Protein AF-A0A7S4C6R9-F1 (afdb_monomer_lite)

Radius of gyration: 18.91 Å; chains: 1; bounding box: 42×53×48 Å

Secondary structure (DSSP, 8-state):
----PPPPPP--HHHHHHHHHHHHHHHHHHS--TTTS-SSSS-S-TTS--TTTTHHHHHHHHHHHTT-HHHHHHHHHHHHHHHHHHTTSSS---SSSTT--TTHHHHHHHHHHTT-HHHHHHHHHHHHTTS---SSTTTTT----B-HHHHH-SS--SS-BEET-HHHHHTHHHHHHHHHH-TT-HHHHHHHHHHHHHGGGGB-TTS-B-S-EE--TTT-SB-S--TTGGGGG--

pLDDT: mean 89.08, std 11.54, range [44.0, 98.69]

Structure (mmCIF, N/CA/C/O backbone):
data_AF-A0A7S4C6R9-F1
#
_entry.id   AF-A0A7S4C6R9-F1
#
loop_
_atom_site.group_PDB
_atom_site.id
_atom_site.type_symbol
_atom_site.label_atom_id
_atom_site.label_alt_id
_atom_site.label_comp_id
_atom_site.label_asym_id
_atom_site.label_entity_id
_atom_site.label_seq_id
_atom_site.pdbx_PDB_ins_code
_atom_site.Cartn_x
_atom_site.Cartn_y
_atom_site.Cartn_z
_atom_site.occupancy
_atom_site.B_iso_or_equiv
_atom_site.auth_seq_id
_atom_site.auth_comp_id
_atom_site.auth_asym_id
_atom_site.auth_atom_id
_atom_site.pdbx_PDB_model_num
ATOM 1 N N . ARG A 1 1 ? 16.580 -33.094 1.806 1.00 44.00 1 ARG A N 1
ATOM 2 C CA . ARG A 1 1 ? 15.220 -33.090 2.401 1.00 44.00 1 ARG A CA 1
ATOM 3 C C . ARG A 1 1 ? 15.172 -31.936 3.386 1.00 44.00 1 ARG A C 1
ATOM 5 O O . ARG A 1 1 ? 15.802 -32.037 4.428 1.00 44.00 1 ARG A O 1
ATOM 12 N N . TYR A 1 2 ? 14.536 -30.828 3.021 1.00 57.12 2 TYR A N 1
ATOM 13 C CA . TYR A 1 2 ? 14.355 -29.703 3.935 1.00 57.12 2 TYR A CA 1
ATOM 14 C C . TYR A 1 2 ? 13.306 -30.104 4.973 1.00 57.12 2 TYR A C 1
ATOM 16 O O . TYR A 1 2 ? 12.218 -30.548 4.613 1.00 57.12 2 TYR A O 1
ATOM 24 N N . TYR A 1 3 ? 13.672 -30.040 6.250 1.00 55.34 3 TYR A N 1
ATOM 25 C CA . TYR A 1 3 ? 12.740 -30.192 7.357 1.00 55.34 3 TYR A CA 1
ATOM 26 C C . TYR A 1 3 ? 11.818 -28.970 7.342 1.00 55.34 3 TYR A C 1
ATOM 28 O O . TYR A 1 3 ? 12.217 -27.883 7.752 1.00 55.34 3 TYR A O 1
ATOM 36 N N . SER A 1 4 ? 10.607 -29.127 6.815 1.00 62.19 4 SER A N 1
ATOM 37 C CA . SER A 1 4 ? 9.528 -28.193 7.111 1.00 62.19 4 SER A CA 1
ATOM 38 C C . SER A 1 4 ? 9.043 -28.535 8.520 1.00 62.19 4 SER A C 1
ATOM 40 O O . SER A 1 4 ? 8.561 -29.655 8.712 1.00 62.19 4 SER A O 1
ATOM 42 N N . PRO A 1 5 ? 9.190 -27.646 9.522 1.00 64.25 5 PRO A N 1
ATOM 43 C CA . PRO A 1 5 ? 8.547 -27.866 10.809 1.00 64.25 5 PRO A CA 1
ATOM 44 C C . PRO A 1 5 ? 7.049 -28.097 10.583 1.00 64.25 5 PRO A C 1
ATOM 46 O O . PRO A 1 5 ? 6.472 -27.564 9.630 1.00 64.25 5 PRO A O 1
ATOM 49 N N . GLY A 1 6 ? 6.435 -28.927 11.431 1.00 67.69 6 GLY A N 1
ATOM 50 C CA . GLY A 1 6 ? 5.007 -29.222 11.334 1.00 67.69 6 GLY A CA 1
ATOM 51 C C . GLY A 1 6 ? 4.196 -27.932 11.206 1.00 67.69 6 GLY A C 1
ATOM 52 O O . GLY A 1 6 ? 4.455 -26.966 11.926 1.00 67.69 6 GLY A O 1
ATOM 53 N N . LEU A 1 7 ? 3.253 -27.923 10.258 1.00 65.62 7 LEU A N 1
ATOM 54 C CA . LEU A 1 7 ? 2.338 -26.808 10.025 1.00 65.62 7 LEU A CA 1
ATOM 55 C C . LEU A 1 7 ? 1.755 -26.348 11.366 1.00 65.62 7 LEU A C 1
ATOM 57 O O . LEU A 1 7 ? 1.360 -27.166 12.201 1.00 65.62 7 LEU A O 1
ATOM 61 N N . THR A 1 8 ? 1.758 -25.036 11.586 1.00 72.81 8 THR A N 1
ATOM 62 C CA . THR A 1 8 ? 1.238 -24.407 12.800 1.00 72.81 8 THR A CA 1
ATOM 63 C C . THR A 1 8 ? -0.146 -24.965 13.136 1.00 72.81 8 THR A C 1
ATOM 65 O O . THR A 1 8 ? -1.007 -25.113 12.270 1.00 72.81 8 THR A O 1
ATOM 68 N N . GLN A 1 9 ? -0.372 -25.311 14.406 1.00 80.56 9 GLN A N 1
ATOM 69 C CA . GLN A 1 9 ? -1.688 -25.781 14.835 1.00 80.56 9 GLN A CA 1
ATOM 70 C C . GLN A 1 9 ? -2.719 -24.675 14.600 1.00 80.56 9 GLN A C 1
ATOM 72 O O . GLN A 1 9 ? -2.546 -23.558 15.096 1.00 80.56 9 GLN A O 1
ATOM 77 N N . LYS A 1 10 ? -3.789 -24.996 13.862 1.00 87.00 10 LYS A N 1
ATOM 78 C CA . LYS A 1 10 ? -4.919 -24.089 13.641 1.00 87.00 10 LYS A CA 1
ATOM 79 C C . LYS A 1 10 ? -5.468 -23.629 14.992 1.00 87.00 10 LYS A C 1
ATOM 81 O O . LYS A 1 10 ? -5.737 -24.451 15.868 1.00 87.00 10 LYS A O 1
ATOM 86 N N . ARG A 1 11 ? -5.627 -22.318 15.155 1.00 92.88 11 ARG A N 1
ATOM 87 C CA . ARG A 1 11 ? -6.242 -21.708 16.340 1.00 92.88 11 ARG A CA 1
ATOM 88 C C . ARG A 1 11 ? -7.650 -21.220 16.014 1.00 92.88 11 ARG A C 1
ATOM 90 O O . ARG A 1 11 ? -8.050 -21.183 14.850 1.00 92.88 11 ARG A O 1
ATOM 97 N N . ASP A 1 12 ? -8.422 -20.894 17.041 1.00 95.75 12 ASP A N 1
ATOM 98 C CA . ASP A 1 12 ? -9.688 -20.194 16.847 1.00 95.75 12 ASP A CA 1
ATOM 99 C C . ASP A 1 12 ? -9.451 -18.753 16.355 1.00 95.75 12 ASP A C 1
ATOM 101 O O . ASP A 1 12 ? -8.344 -18.214 16.435 1.00 95.75 12 ASP A O 1
ATOM 105 N N . TRP A 1 13 ? -10.500 -18.123 15.827 1.00 96.44 13 TRP A N 1
ATOM 106 C CA . TRP A 1 13 ? -10.412 -16.777 15.262 1.00 96.44 13 TRP A CA 1
ATOM 107 C C . TRP A 1 13 ? -10.024 -15.715 16.302 1.00 96.44 13 TRP A C 1
ATOM 109 O O . TRP A 1 13 ? -9.333 -14.760 15.950 1.00 96.44 13 TRP A O 1
ATOM 119 N N . ARG A 1 14 ? -10.398 -15.891 17.581 1.00 97.88 14 ARG A N 1
ATOM 120 C CA . ARG A 1 14 ? -10.079 -14.931 18.652 1.00 97.88 14 ARG A CA 1
ATOM 121 C C . ARG A 1 14 ? -8.580 -14.871 18.854 1.00 97.88 14 ARG A C 1
ATOM 123 O O . ARG A 1 14 ? -8.020 -13.791 19.006 1.00 97.88 14 ARG A O 1
ATOM 130 N N . TRP A 1 15 ? -7.910 -16.018 18.798 1.00 96.69 15 TRP A N 1
ATOM 131 C CA . TRP A 1 15 ? -6.456 -16.055 18.849 1.00 96.69 15 TRP A CA 1
ATOM 132 C C . TRP A 1 15 ? -5.827 -15.223 17.724 1.00 96.69 15 TRP A C 1
ATOM 134 O O . TRP A 1 15 ? -4.923 -14.434 17.993 1.00 96.69 15 TRP A O 1
ATOM 144 N N . TYR A 1 16 ? -6.314 -15.351 16.485 1.00 96.75 16 TYR A N 1
ATOM 145 C CA . TYR A 1 16 ? -5.783 -14.585 15.353 1.00 96.75 16 TYR A CA 1
ATOM 146 C C . TYR A 1 16 ? -6.069 -13.086 15.479 1.00 96.75 16 TYR A C 1
ATOM 148 O O . TYR A 1 16 ? -5.144 -12.299 15.296 1.00 96.75 16 TYR A O 1
ATOM 156 N N . LEU A 1 17 ? -7.283 -12.687 15.875 1.00 98.12 17 LEU A N 1
ATOM 157 C CA . LEU A 1 17 ? -7.616 -11.276 16.102 1.00 98.12 17 LEU A CA 1
ATOM 158 C C . LEU A 1 17 ? -6.768 -10.675 17.231 1.00 98.12 17 LEU A C 1
ATOM 160 O O . LEU A 1 17 ? -6.210 -9.590 17.083 1.00 98.12 17 LEU A O 1
ATOM 164 N N . ASN A 1 18 ? -6.569 -11.415 18.326 1.00 98.31 18 ASN A N 1
ATOM 165 C CA . ASN A 1 18 ? -5.691 -1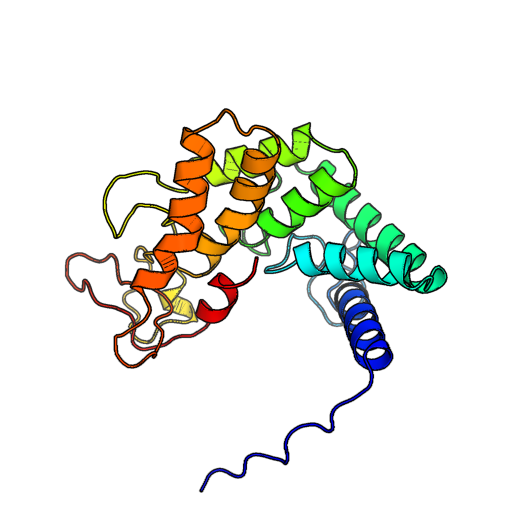0.983 19.411 1.00 98.31 18 ASN A CA 1
ATOM 166 C C . ASN A 1 18 ? -4.237 -10.834 18.956 1.00 98.31 18 ASN A C 1
ATOM 168 O O . ASN A 1 18 ? -3.555 -9.896 19.368 1.00 98.31 18 ASN A O 1
ATOM 172 N N . ARG A 1 19 ? -3.744 -11.738 18.103 1.00 97.50 19 ARG A N 1
ATOM 173 C CA . ARG A 1 19 ? -2.396 -11.635 17.531 1.00 97.50 19 ARG A CA 1
ATOM 174 C C . ARG A 1 19 ? -2.268 -10.476 16.560 1.00 97.50 19 ARG A C 1
ATOM 176 O O . ARG A 1 19 ? -1.233 -9.817 16.603 1.00 97.50 19 ARG A O 1
ATOM 183 N N . ALA A 1 20 ? -3.286 -10.212 15.747 1.00 97.31 20 ALA A N 1
ATOM 184 C CA . ALA A 1 20 ? -3.316 -9.058 14.861 1.00 97.31 20 ALA A CA 1
ATOM 185 C C . ALA A 1 20 ? -3.253 -7.771 15.691 1.00 97.31 20 ALA A C 1
ATOM 187 O O . ALA A 1 20 ? -2.287 -7.029 15.566 1.00 97.31 20 ALA A O 1
ATOM 188 N N . TYR A 1 21 ? -4.167 -7.599 16.652 1.00 97.88 21 TYR A N 1
ATOM 189 C CA . TYR A 1 21 ? -4.168 -6.473 17.589 1.00 97.88 21 TYR A CA 1
ATOM 190 C C . TYR A 1 21 ? -2.816 -6.276 18.291 1.00 97.88 21 TYR A C 1
ATOM 192 O O . TYR A 1 21 ? -2.229 -5.196 18.239 1.00 97.88 21 TYR A O 1
ATOM 200 N N . ARG A 1 22 ? -2.277 -7.327 18.922 1.00 97.31 22 ARG A N 1
ATOM 201 C CA . ARG A 1 22 ? -0.999 -7.237 19.645 1.00 97.31 22 ARG A CA 1
ATOM 202 C C . ARG A 1 22 ? 0.173 -6.921 18.720 1.00 97.31 22 ARG A C 1
ATOM 204 O O . ARG A 1 22 ? 1.075 -6.213 19.151 1.00 97.31 22 ARG A O 1
ATOM 211 N N . THR A 1 23 ? 0.177 -7.439 17.491 1.00 95.12 23 THR A N 1
ATOM 212 C CA . THR A 1 23 ? 1.211 -7.133 16.487 1.00 95.12 23 THR A CA 1
ATOM 213 C C . THR A 1 23 ? 1.131 -5.676 16.058 1.00 95.12 23 THR A C 1
ATOM 215 O O . THR A 1 23 ? 2.158 -5.002 16.040 1.00 95.12 23 THR A O 1
ATOM 218 N N . SER A 1 24 ? -0.079 -5.170 15.811 1.00 93.88 24 SER A N 1
ATOM 219 C CA . SER A 1 24 ? -0.316 -3.752 15.553 1.00 93.88 24 SER A CA 1
ATOM 220 C C . SER A 1 24 ? 0.261 -2.912 16.696 1.00 93.88 24 SER A C 1
ATOM 222 O O . SER A 1 24 ? 1.150 -2.094 16.477 1.00 93.88 24 SER A O 1
ATOM 224 N N . MET A 1 25 ? -0.115 -3.214 17.947 1.00 92.56 25 MET A N 1
ATOM 225 C CA . MET A 1 25 ? 0.398 -2.507 19.128 1.00 92.56 25 MET A CA 1
ATOM 226 C C . MET A 1 25 ? 1.916 -2.625 19.318 1.00 92.56 25 MET A C 1
ATOM 228 O O . MET A 1 25 ? 2.557 -1.688 19.800 1.00 92.56 25 MET A O 1
ATOM 232 N N . ALA A 1 26 ? 2.509 -3.756 18.936 1.00 90.31 26 ALA A N 1
ATOM 233 C CA . ALA A 1 26 ? 3.947 -3.982 19.024 1.00 90.31 26 ALA A CA 1
ATOM 234 C C . ALA A 1 26 ? 4.742 -3.070 18.079 1.00 90.31 26 ALA A C 1
ATOM 236 O O . ALA A 1 26 ? 5.805 -2.596 18.485 1.00 90.31 26 ALA A O 1
ATOM 237 N N . LEU A 1 27 ? 4.222 -2.774 16.878 1.00 86.31 27 LEU A N 1
ATOM 238 C CA . LEU A 1 27 ? 4.837 -1.808 15.960 1.00 86.31 27 LEU A CA 1
ATOM 239 C C . LEU A 1 27 ? 5.073 -0.471 16.669 1.00 86.31 27 LEU A C 1
ATOM 241 O O . LEU A 1 27 ? 6.165 0.077 16.602 1.00 86.31 27 LEU A O 1
ATOM 245 N N . TRP A 1 28 ? 4.080 0.026 17.404 1.00 79.44 28 TRP A N 1
ATOM 246 C CA . TRP A 1 28 ? 4.174 1.325 18.076 1.00 79.44 28 TRP A CA 1
ATOM 247 C C . TRP A 1 28 ? 5.018 1.279 19.348 1.00 79.44 28 TRP A C 1
ATOM 249 O O . TRP A 1 28 ? 5.757 2.216 19.634 1.00 79.44 28 TRP A O 1
ATOM 259 N N . ARG A 1 29 ? 4.958 0.174 20.100 1.00 82.75 29 ARG A N 1
ATOM 260 C CA . ARG A 1 29 ? 5.746 0.002 21.333 1.00 82.75 29 ARG A CA 1
ATOM 261 C C . ARG A 1 29 ? 7.241 -0.189 21.067 1.00 82.75 29 ARG A C 1
ATOM 263 O O . ARG A 1 29 ? 8.053 0.164 21.919 1.00 82.75 29 ARG A O 1
ATOM 270 N N . HIS A 1 30 ? 7.608 -0.769 19.924 1.00 81.56 30 HIS A N 1
ATOM 271 C CA . HIS A 1 30 ? 8.995 -1.141 19.624 1.00 81.56 30 HIS A CA 1
ATOM 272 C C . HIS A 1 30 ? 9.601 -0.405 18.421 1.00 81.56 30 HIS A C 1
ATOM 274 O O . HIS A 1 30 ? 10.823 -0.297 18.348 1.00 81.56 30 HIS A O 1
ATOM 280 N N . GLY A 1 31 ? 8.782 0.131 17.513 1.00 75.88 31 GLY A N 1
ATOM 281 C CA . GLY A 1 31 ? 9.201 0.865 16.309 1.00 75.88 31 GLY A CA 1
ATOM 282 C C . GLY A 1 31 ? 9.491 2.356 16.523 1.00 75.88 31 GLY A C 1
ATOM 283 O O . GLY A 1 31 ? 9.655 3.094 15.551 1.00 75.88 31 GLY A O 1
ATOM 284 N N . GLY A 1 32 ? 9.562 2.803 17.779 1.00 70.62 32 GLY A N 1
ATOM 285 C CA . GLY A 1 32 ? 9.849 4.189 18.141 1.00 70.62 32 GLY A CA 1
ATOM 286 C C . GLY A 1 32 ? 8.599 5.050 18.328 1.00 70.62 32 GLY A C 1
ATOM 287 O O . GLY A 1 32 ? 7.649 4.965 17.556 1.00 70.62 32 GLY A O 1
ATOM 288 N N . ASP A 1 33 ? 8.620 5.921 19.338 1.00 63.47 33 ASP A N 1
ATOM 289 C CA . ASP A 1 33 ? 7.572 6.926 19.558 1.00 63.47 33 ASP A CA 1
ATOM 290 C C . ASP A 1 33 ? 7.513 7.920 18.375 1.00 63.47 33 ASP A C 1
ATOM 292 O O . ASP A 1 33 ? 8.536 8.556 18.074 1.00 63.47 33 ASP A O 1
ATOM 296 N N . PRO A 1 34 ? 6.332 8.104 17.742 1.00 60.19 34 PRO A N 1
ATOM 297 C CA . PRO A 1 34 ? 6.163 8.994 16.602 1.00 60.19 34 PRO A CA 1
ATOM 298 C C . PRO A 1 34 ? 6.512 10.468 16.815 1.00 60.19 34 PRO A C 1
ATOM 300 O O . PRO A 1 34 ? 6.684 11.210 15.853 1.00 60.19 34 PRO A O 1
ATOM 303 N N . TRP A 1 35 ? 6.546 10.921 18.064 1.00 58.81 35 TRP A N 1
ATOM 304 C CA . TRP A 1 35 ? 6.697 12.328 18.409 1.00 58.81 35 TRP A CA 1
ATOM 305 C C . TRP A 1 35 ? 8.065 12.634 19.002 1.00 58.81 35 TRP A C 1
ATOM 307 O O . TRP A 1 35 ? 8.713 13.617 18.644 1.00 58.81 35 TRP A O 1
ATOM 317 N N . THR A 1 36 ? 8.526 11.786 19.917 1.00 58.03 36 THR A N 1
ATOM 318 C CA . THR A 1 36 ? 9.780 12.031 20.639 1.00 58.03 36 THR A CA 1
ATOM 319 C C . THR A 1 36 ? 10.991 11.425 19.938 1.00 58.03 36 THR A C 1
ATOM 321 O O . THR A 1 36 ? 12.125 11.745 20.305 1.00 58.03 36 THR A O 1
ATOM 324 N N . LYS A 1 37 ? 10.776 10.527 18.959 1.00 57.78 37 LYS A N 1
ATOM 325 C CA . LYS A 1 37 ? 11.806 9.647 18.375 1.00 57.78 37 LYS A CA 1
ATOM 326 C C . LYS A 1 37 ? 12.602 8.876 19.442 1.00 57.78 37 LYS A C 1
ATOM 328 O O . LYS A 1 37 ? 13.701 8.396 19.174 1.00 57.78 37 LYS A O 1
ATOM 333 N N . ARG A 1 38 ? 12.076 8.793 20.670 1.00 54.66 38 ARG A N 1
ATOM 334 C CA . ARG A 1 38 ? 12.731 8.241 21.855 1.00 54.66 38 ARG A CA 1
ATOM 335 C C . ARG A 1 38 ? 11.741 7.357 22.601 1.00 54.66 38 ARG A C 1
ATOM 337 O O . ARG A 1 38 ? 11.068 7.832 23.503 1.00 54.66 38 ARG A O 1
ATOM 344 N N . GLN A 1 39 ? 11.697 6.077 22.236 1.00 48.62 39 GLN A N 1
ATOM 345 C CA . GLN A 1 39 ? 11.403 4.936 23.119 1.00 48.62 39 GLN A CA 1
ATOM 346 C C . GLN A 1 39 ? 11.382 3.637 22.299 1.00 48.62 39 GLN A C 1
ATOM 348 O O . GLN A 1 39 ? 10.764 3.586 21.242 1.00 48.62 39 GLN A O 1
ATOM 353 N N . GLY A 1 40 ? 12.058 2.600 22.803 1.00 51.53 40 GLY A N 1
ATOM 354 C CA . GLY A 1 40 ? 12.315 1.329 22.114 1.00 51.53 40 GLY A CA 1
ATOM 355 C C . GLY A 1 40 ? 13.735 1.246 21.536 1.00 51.53 40 GLY A C 1
ATOM 356 O O . GLY A 1 40 ? 14.369 2.266 21.284 1.00 51.53 40 GLY A O 1
ATOM 357 N N . ASN A 1 41 ? 14.240 0.032 21.303 1.00 51.66 41 ASN A N 1
ATOM 358 C CA . ASN A 1 41 ? 15.522 -0.213 20.617 1.00 51.66 41 ASN A CA 1
ATOM 359 C C . ASN A 1 41 ? 15.439 0.057 19.090 1.00 51.66 41 ASN A C 1
ATOM 361 O O . ASN A 1 41 ? 16.186 -0.546 18.323 1.00 51.66 41 ASN A O 1
ATOM 365 N N . GLY A 1 42 ? 14.497 0.893 18.634 1.00 53.16 42 GLY A N 1
ATOM 366 C CA . GLY A 1 42 ? 14.167 1.120 17.225 1.00 53.16 42 GLY A CA 1
ATOM 367 C C . GLY A 1 42 ? 14.365 2.574 16.782 1.00 53.16 42 GLY A C 1
ATOM 368 O O . GLY A 1 42 ? 14.359 3.499 17.593 1.00 53.16 42 GLY A O 1
ATOM 369 N N . VAL A 1 43 ? 14.533 2.773 15.473 1.00 55.66 43 VAL A N 1
ATOM 370 C CA . VAL A 1 43 ? 14.565 4.088 14.810 1.00 55.66 43 VAL A CA 1
ATOM 371 C C . VAL A 1 43 ? 13.116 4.527 14.586 1.00 55.66 43 VAL A C 1
ATOM 373 O O . VAL A 1 43 ? 12.334 3.702 14.126 1.00 55.66 43 VAL A O 1
ATOM 376 N N . GLY A 1 44 ? 12.754 5.774 14.926 1.00 65.88 44 GLY A N 1
ATOM 377 C CA . GLY A 1 44 ? 11.385 6.333 14.923 1.00 65.88 44 GLY A CA 1
ATOM 378 C C . GLY A 1 44 ? 10.642 6.279 13.584 1.00 65.88 44 GLY A C 1
ATOM 379 O O . GLY A 1 44 ? 10.382 7.305 12.968 1.00 65.88 44 GLY A O 1
ATOM 380 N N . THR A 1 45 ? 10.305 5.078 13.136 1.00 72.62 45 THR A N 1
ATOM 381 C CA . THR A 1 45 ? 9.703 4.758 11.838 1.00 72.62 45 THR A CA 1
ATOM 382 C C . THR A 1 45 ? 8.195 4.589 11.954 1.00 72.62 45 THR A C 1
ATOM 384 O O . THR A 1 45 ? 7.481 4.825 10.986 1.00 72.62 45 THR A O 1
ATOM 387 N N . ALA A 1 46 ? 7.684 4.315 13.160 1.00 79.12 46 ALA A N 1
ATOM 388 C CA . ALA A 1 46 ? 6.250 4.203 13.420 1.00 79.12 46 ALA A CA 1
ATOM 389 C C . ALA A 1 46 ? 5.465 5.516 13.198 1.00 79.12 46 ALA A C 1
ATOM 391 O O . ALA A 1 46 ? 4.234 5.503 13.178 1.00 79.12 46 ALA A O 1
ATOM 392 N N . GLN A 1 47 ? 6.153 6.651 13.026 1.00 79.00 47 GLN A N 1
ATOM 393 C CA . GLN A 1 47 ? 5.543 7.937 12.664 1.00 79.00 47 GLN A CA 1
ATOM 394 C C . GLN A 1 47 ? 5.139 8.030 11.194 1.00 79.00 47 GLN A C 1
ATOM 396 O O . GLN A 1 47 ? 4.308 8.864 10.851 1.00 79.00 47 GLN A O 1
ATOM 401 N N . TRP A 1 48 ? 5.725 7.203 10.331 1.00 83.88 48 TRP A N 1
ATOM 402 C CA . TRP A 1 48 ? 5.479 7.219 8.893 1.00 83.88 48 TRP A CA 1
ATOM 403 C C . TRP A 1 48 ? 4.343 6.270 8.520 1.00 83.88 48 TRP A C 1
ATOM 405 O O . TRP A 1 48 ? 3.916 5.444 9.336 1.00 83.88 48 TRP A O 1
ATOM 415 N N . GLY A 1 49 ? 3.852 6.400 7.287 1.00 87.88 49 GLY A N 1
ATOM 416 C CA . GLY A 1 49 ? 2.997 5.374 6.705 1.00 87.88 49 GLY A CA 1
ATOM 417 C C . GLY A 1 49 ? 3.805 4.094 6.468 1.00 87.88 49 GLY A C 1
ATOM 418 O O . GLY A 1 49 ? 4.966 4.148 6.049 1.00 87.88 49 GLY A O 1
ATOM 419 N N . VAL A 1 50 ? 3.210 2.939 6.740 1.00 88.69 50 VAL A N 1
ATOM 420 C CA . VAL A 1 50 ? 3.822 1.629 6.502 1.00 88.69 50 VAL A CA 1
ATOM 421 C C . VAL A 1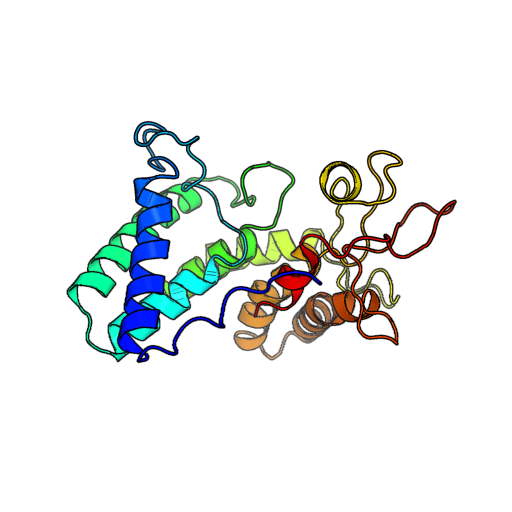 50 ? 3.144 0.920 5.338 1.00 88.69 50 VAL A C 1
ATOM 423 O O . VAL A 1 50 ? 1.970 1.142 5.049 1.00 88.69 50 VAL A O 1
ATOM 426 N N . MET A 1 51 ? 3.896 0.039 4.680 1.00 90.31 51 MET A N 1
ATOM 427 C CA . MET A 1 51 ? 3.343 -0.902 3.707 1.00 90.31 51 MET A CA 1
ATOM 428 C C . MET A 1 51 ? 2.225 -1.724 4.350 1.00 90.31 51 MET A C 1
ATOM 430 O O . MET A 1 51 ? 2.420 -2.249 5.449 1.00 90.31 51 MET A O 1
ATOM 434 N N . VAL A 1 52 ? 1.110 -1.908 3.636 1.00 92.62 52 VAL A N 1
ATOM 435 C CA . VAL A 1 52 ? -0.012 -2.753 4.092 1.00 92.62 52 VAL A CA 1
ATOM 436 C C . VAL A 1 52 ? -0.655 -2.197 5.373 1.00 92.62 52 VAL A C 1
ATOM 438 O O . VAL A 1 52 ? -1.277 -2.916 6.152 1.00 92.62 52 VAL A O 1
ATOM 441 N N . GLY A 1 53 ? -0.499 -0.899 5.638 1.00 91.75 53 GLY A N 1
ATOM 442 C CA . GLY A 1 53 ? -0.947 -0.303 6.892 1.00 91.75 53 GLY A CA 1
ATOM 443 C C . GLY A 1 53 ? -2.463 -0.113 6.972 1.00 91.75 53 GLY A C 1
ATOM 444 O O . GLY A 1 53 ? -2.984 0.020 8.081 1.00 91.75 53 GLY A O 1
ATOM 445 N N . SER A 1 54 ? -3.211 -0.188 5.859 1.00 93.62 54 SER A N 1
ATOM 446 C CA . SER A 1 54 ? -4.685 -0.233 5.937 1.00 93.62 54 SER A CA 1
ATOM 447 C C . SER A 1 54 ? -5.195 -1.453 6.705 1.00 93.62 54 SER A C 1
ATOM 449 O O . SER A 1 54 ? -6.312 -1.422 7.216 1.00 93.62 54 SER A O 1
ATOM 451 N N . VAL A 1 55 ? -4.377 -2.499 6.890 1.00 94.75 55 VAL A N 1
ATOM 452 C CA . VAL A 1 55 ? -4.766 -3.678 7.678 1.00 94.75 55 VAL A CA 1
ATOM 453 C C . VAL A 1 55 ? -5.123 -3.299 9.113 1.00 94.75 55 VAL A C 1
ATOM 455 O O . VAL A 1 55 ? -5.950 -3.951 9.746 1.00 94.75 55 VAL A O 1
ATOM 458 N N . PHE A 1 56 ? -4.534 -2.224 9.642 1.00 94.56 56 PHE A N 1
ATOM 459 C CA . PHE A 1 56 ? -4.855 -1.736 10.975 1.00 94.56 56 PHE A CA 1
ATOM 460 C C . PHE A 1 56 ? -6.295 -1.219 11.070 1.00 94.56 56 PHE A C 1
ATOM 462 O O . PHE A 1 56 ? -6.906 -1.347 12.130 1.00 94.56 56 PHE A O 1
ATOM 469 N N . GLU A 1 57 ? -6.851 -0.687 9.978 1.00 95.50 57 GLU A N 1
ATOM 470 C CA . GLU A 1 57 ? -8.264 -0.313 9.901 1.00 95.50 57 GLU A CA 1
ATOM 471 C C . GLU A 1 57 ? -9.152 -1.559 9.946 1.00 95.50 57 GLU A C 1
ATOM 473 O O . GLU A 1 57 ? -10.093 -1.590 10.740 1.00 95.50 57 GLU A O 1
ATOM 478 N N . LEU A 1 58 ? -8.804 -2.612 9.194 1.00 96.00 58 LEU A N 1
ATOM 479 C CA . LEU A 1 58 ? -9.535 -3.885 9.211 1.00 96.00 58 LEU A CA 1
ATOM 480 C C . LEU A 1 58 ? -9.538 -4.501 10.617 1.00 96.00 58 LEU A C 1
ATOM 482 O O . LEU A 1 58 ? -10.590 -4.877 11.134 1.00 96.00 58 LEU A O 1
ATOM 486 N N . VAL A 1 59 ? -8.373 -4.527 11.275 1.00 97.75 59 VAL A N 1
ATOM 487 C CA . VAL A 1 59 ? -8.236 -5.006 12.658 1.00 97.75 59 VAL A CA 1
ATOM 488 C C . VAL A 1 59 ? -9.083 -4.168 13.615 1.00 97.75 59 VAL A C 1
ATOM 490 O O . VAL A 1 59 ? -9.792 -4.733 14.443 1.00 97.75 59 VAL A O 1
ATOM 493 N N . LEU A 1 60 ? -9.049 -2.836 13.509 1.00 98.06 60 LEU A N 1
ATOM 494 C CA . LEU A 1 60 ? -9.866 -1.959 14.350 1.00 98.06 60 LEU A CA 1
ATOM 495 C C . LEU A 1 60 ? -11.364 -2.217 14.151 1.00 98.06 60 LEU A C 1
ATOM 497 O O . LEU A 1 60 ? -12.114 -2.311 15.124 1.00 98.06 60 LEU A O 1
ATOM 501 N N . SER A 1 61 ? -11.796 -2.347 12.898 1.00 97.75 61 SER A N 1
ATOM 502 C CA . SER A 1 61 ? -13.183 -2.634 12.544 1.00 97.75 61 SER A CA 1
ATOM 503 C C . SER A 1 61 ? -13.652 -3.977 13.110 1.00 97.75 61 SER A C 1
ATOM 505 O O . SER A 1 61 ? -14.759 -4.052 13.646 1.00 97.75 61 SER A O 1
ATOM 507 N N . ASP A 1 62 ? -12.812 -5.012 13.075 1.00 98.38 62 ASP A N 1
ATOM 508 C CA . ASP A 1 62 ? -13.144 -6.315 13.654 1.00 98.38 62 ASP A CA 1
ATOM 509 C C . ASP A 1 62 ? -13.154 -6.302 15.188 1.00 98.38 62 ASP A C 1
ATOM 511 O O . ASP A 1 62 ? -14.046 -6.896 15.789 1.00 98.38 62 ASP A O 1
ATOM 515 N N . LEU A 1 63 ? -12.253 -5.565 15.849 1.00 98.69 63 LEU A N 1
ATOM 516 C CA . LEU A 1 63 ? -12.303 -5.399 17.309 1.00 98.69 63 LEU A CA 1
ATOM 517 C C . LEU A 1 63 ? -13.615 -4.741 17.761 1.00 98.69 63 LEU A C 1
ATOM 519 O O . LEU A 1 63 ? -14.237 -5.197 18.724 1.00 98.69 63 LEU A O 1
ATOM 523 N N . TRP A 1 64 ? -14.075 -3.709 17.046 1.00 98.44 64 TRP A N 1
ATOM 524 C CA . TRP A 1 64 ? -15.378 -3.095 17.311 1.00 98.44 64 TRP A CA 1
ATOM 525 C C . TRP A 1 64 ? -16.535 -4.064 17.060 1.00 98.44 64 TRP A C 1
ATOM 527 O O . TRP A 1 64 ? -17.433 -4.167 17.900 1.00 98.44 64 TRP A O 1
ATOM 537 N N . ARG A 1 65 ? -16.505 -4.790 15.935 1.00 98.44 65 ARG A N 1
ATOM 538 C CA . ARG A 1 65 ? -17.531 -5.772 15.545 1.00 98.44 65 ARG A CA 1
ATOM 539 C C . ARG A 1 65 ? -17.683 -6.886 16.581 1.00 98.44 65 ARG A C 1
ATOM 541 O O . ARG A 1 65 ? -18.802 -7.251 16.925 1.00 98.44 65 ARG A O 1
ATOM 548 N N . GLU A 1 66 ? -16.566 -7.375 17.107 1.00 98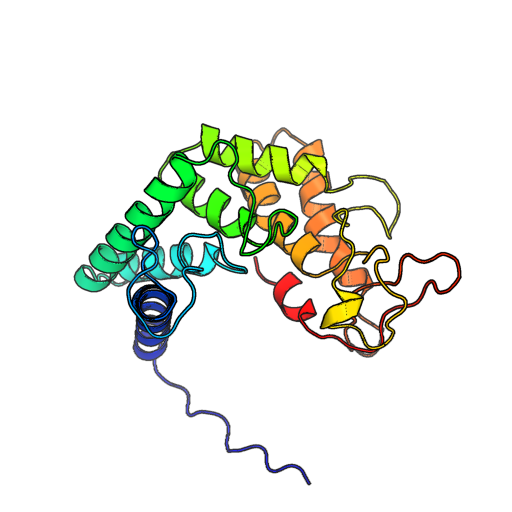.44 66 GLU A N 1
ATOM 549 C CA . GLU A 1 66 ? -16.506 -8.470 18.081 1.00 98.44 66 GLU A CA 1
ATOM 550 C C . GLU A 1 66 ? -16.617 -7.994 19.540 1.00 98.44 66 GLU A C 1
ATOM 552 O O . GLU A 1 66 ? -16.499 -8.791 20.474 1.00 98.44 66 GLU A O 1
ATOM 557 N N . ASN A 1 67 ? -16.886 -6.699 19.754 1.00 98.44 67 ASN A N 1
ATOM 558 C CA . ASN A 1 67 ? -17.085 -6.072 21.063 1.00 98.44 67 ASN A CA 1
ATOM 559 C C . ASN A 1 67 ? -15.845 -6.121 21.988 1.00 98.44 67 ASN A C 1
ATOM 561 O O . ASN A 1 67 ? -15.977 -6.100 23.213 1.00 98.44 67 ASN A O 1
ATOM 565 N N . TRP A 1 68 ? -14.636 -6.132 21.420 1.00 98.69 68 TRP A N 1
ATOM 566 C CA . TRP A 1 68 ? -13.355 -6.012 22.138 1.00 98.69 68 TRP A CA 1
ATOM 567 C C . TRP A 1 68 ? -13.027 -4.531 22.359 1.00 98.69 68 TRP A C 1
ATOM 569 O O . TRP A 1 68 ? -12.134 -3.954 21.738 1.00 98.69 68 TRP A O 1
ATOM 579 N N . ARG A 1 69 ? -13.858 -3.870 23.177 1.00 98.56 69 ARG A N 1
ATOM 580 C CA . ARG A 1 69 ? -13.909 -2.400 23.282 1.00 98.56 69 ARG A CA 1
ATOM 581 C C . ARG A 1 69 ? -12.630 -1.777 23.827 1.00 98.56 69 ARG A C 1
ATOM 583 O O . ARG A 1 69 ? -12.277 -0.679 23.403 1.00 98.56 69 ARG A O 1
ATOM 590 N N . GLU A 1 70 ? -11.969 -2.444 24.768 1.00 98.56 70 GLU A N 1
ATOM 591 C CA . GLU A 1 70 ? -10.725 -1.951 25.363 1.00 98.56 70 GLU A CA 1
ATOM 592 C C . GLU A 1 70 ? -9.614 -1.920 24.309 1.00 98.56 70 GLU A C 1
ATOM 594 O O . GLU A 1 70 ? -9.028 -0.865 24.060 1.00 98.56 70 GLU A O 1
ATOM 599 N N . GLU A 1 71 ? -9.407 -3.033 23.603 1.00 98.62 71 GLU A N 1
ATOM 600 C CA . GLU A 1 71 ? -8.437 -3.145 22.515 1.00 98.62 71 GLU A CA 1
ATOM 601 C C . GLU A 1 71 ? -8.755 -2.200 21.351 1.00 98.62 71 GLU A C 1
ATOM 603 O O . GLU A 1 71 ? -7.854 -1.556 20.811 1.00 98.62 71 GLU A O 1
ATOM 608 N N . ALA A 1 72 ? -10.033 -2.076 20.979 1.00 98.56 72 ALA A N 1
ATOM 609 C CA . ALA A 1 72 ? -10.458 -1.165 19.921 1.00 98.56 72 ALA A CA 1
ATOM 610 C C . ALA A 1 72 ? -10.151 0.298 20.281 1.00 98.56 72 ALA A C 1
ATOM 612 O O . ALA A 1 72 ? -9.623 1.045 19.459 1.00 98.56 72 ALA A O 1
ATOM 613 N N . THR A 1 73 ? -10.418 0.694 21.529 1.00 98.44 73 THR A N 1
ATOM 614 C CA . THR A 1 73 ? -10.153 2.054 22.020 1.00 98.44 73 THR A CA 1
ATOM 615 C C . THR A 1 73 ? -8.652 2.346 22.086 1.00 98.44 73 THR A C 1
ATOM 617 O O . THR A 1 73 ? -8.222 3.427 21.674 1.00 98.44 73 THR A O 1
ATOM 620 N N . GLU A 1 74 ? -7.834 1.397 22.561 1.00 97.12 74 GLU A N 1
ATOM 621 C CA . GLU A 1 74 ? -6.370 1.546 22.609 1.00 97.12 74 GLU A CA 1
ATOM 622 C C . GLU A 1 74 ? -5.782 1.683 21.191 1.00 97.12 74 GLU A C 1
ATOM 62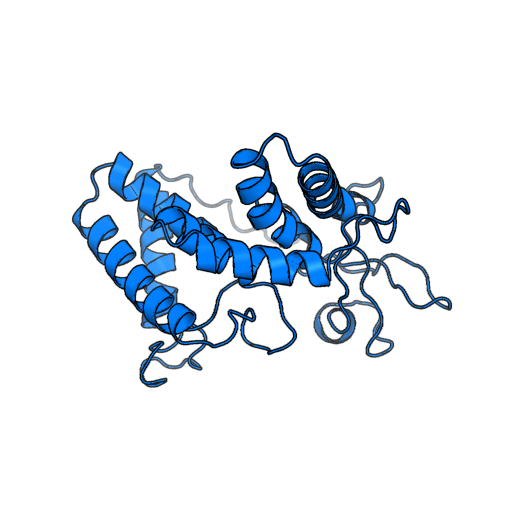4 O O . GLU A 1 74 ? -4.994 2.602 20.929 1.00 97.12 74 GLU A O 1
ATOM 629 N N . LEU A 1 75 ? -6.209 0.826 20.253 1.00 96.06 75 LEU A N 1
ATOM 630 C CA . LEU A 1 75 ? -5.773 0.876 18.856 1.00 96.06 75 LEU A CA 1
ATOM 631 C C . LEU A 1 75 ? -6.189 2.188 18.179 1.00 96.06 75 LEU A C 1
ATOM 633 O O . LEU A 1 75 ? -5.348 2.860 17.582 1.00 96.06 75 LEU A O 1
ATOM 637 N N . GLN A 1 76 ? -7.457 2.586 18.311 1.00 96.38 76 GLN A N 1
ATOM 638 C CA . GLN A 1 76 ? -7.965 3.835 17.744 1.00 96.38 76 GLN A CA 1
ATOM 639 C C . GLN A 1 76 ? -7.187 5.047 18.263 1.00 96.38 76 GLN A C 1
ATOM 641 O O . GLN A 1 76 ? -6.688 5.842 17.469 1.00 96.38 76 GLN A O 1
ATOM 646 N N . THR A 1 77 ? -7.002 5.146 19.583 1.00 94.06 77 THR A N 1
ATOM 647 C CA . THR A 1 77 ? -6.233 6.238 20.202 1.00 94.06 77 THR A CA 1
ATOM 648 C C . THR A 1 77 ? -4.808 6.298 19.647 1.00 94.06 77 THR A C 1
ATOM 650 O O . THR A 1 77 ? -4.243 7.375 19.451 1.00 94.06 77 THR A O 1
ATOM 653 N N . THR A 1 78 ? -4.202 5.139 19.386 1.00 90.69 78 THR A N 1
ATOM 654 C CA . THR A 1 78 ? -2.838 5.055 18.855 1.00 90.69 78 THR A CA 1
ATOM 655 C C . THR A 1 78 ? -2.763 5.522 17.403 1.00 90.69 78 THR A C 1
ATOM 657 O O . THR A 1 78 ? -1.852 6.266 17.036 1.00 90.69 78 THR A O 1
ATOM 660 N N . VAL A 1 79 ? -3.739 5.141 16.584 1.00 90.31 79 VAL A N 1
ATOM 661 C CA . VAL A 1 79 ? -3.834 5.562 15.184 1.00 90.31 79 VAL A CA 1
ATOM 662 C C . VAL A 1 79 ? -4.100 7.060 15.072 1.00 90.31 79 VAL A C 1
ATOM 664 O O . VAL A 1 79 ? -3.400 7.742 14.326 1.00 90.31 79 VAL A O 1
ATOM 667 N N . GLU A 1 80 ? -5.036 7.605 15.850 1.00 91.81 80 GLU A N 1
ATOM 668 C CA . GLU A 1 80 ? -5.344 9.042 15.849 1.00 91.81 80 GLU A CA 1
ATOM 669 C C . GLU A 1 80 ? -4.104 9.887 16.187 1.00 91.81 80 GLU A C 1
ATOM 671 O O . GLU A 1 80 ? -3.870 10.940 15.587 1.00 91.81 80 GLU A O 1
ATOM 676 N N . ARG A 1 81 ? -3.239 9.395 17.085 1.00 87.69 81 ARG A N 1
ATOM 677 C CA . ARG A 1 81 ? -1.947 10.036 17.380 1.00 87.69 81 ARG A CA 1
ATOM 678 C C . ARG A 1 81 ? -0.998 10.042 16.180 1.00 87.69 81 ARG A C 1
ATOM 680 O O . ARG A 1 81 ? -0.324 11.047 15.968 1.00 87.69 81 ARG A O 1
ATOM 687 N N . ARG A 1 82 ? -0.941 8.966 15.386 1.00 87.50 82 ARG A N 1
ATOM 688 C CA . ARG A 1 82 ? -0.137 8.919 14.146 1.00 87.50 82 ARG A CA 1
ATOM 689 C C . ARG A 1 82 ? -0.701 9.843 13.083 1.00 87.50 82 ARG A C 1
ATOM 691 O O . ARG A 1 82 ? 0.040 10.616 12.485 1.00 87.50 82 ARG A O 1
ATOM 698 N N . MET A 1 83 ? -2.018 9.847 12.921 1.00 89.50 83 MET A N 1
ATOM 699 C CA . MET A 1 83 ? -2.678 10.775 12.012 1.00 89.50 83 MET A CA 1
ATOM 700 C C . MET A 1 83 ? -2.369 12.227 12.368 1.00 89.50 83 MET A C 1
ATOM 702 O O . MET A 1 83 ? -2.059 13.014 11.481 1.00 89.50 83 MET A O 1
ATOM 706 N N . ALA A 1 84 ? -2.361 12.587 13.654 1.00 89.44 84 ALA A N 1
ATOM 707 C CA . ALA A 1 84 ? -1.991 13.933 14.091 1.00 89.44 84 ALA A CA 1
ATOM 708 C C . ALA A 1 84 ? -0.558 14.344 13.693 1.00 89.44 84 ALA A C 1
ATOM 710 O O . ALA A 1 84 ? -0.271 15.540 13.620 1.00 89.44 84 ALA A O 1
ATOM 711 N N . VAL A 1 85 ? 0.338 13.384 13.439 1.00 86.12 85 VAL A N 1
ATOM 712 C CA . VAL A 1 85 ? 1.673 13.631 12.878 1.00 86.12 85 VAL A CA 1
ATOM 713 C C . VAL A 1 85 ? 1.579 13.888 11.372 1.00 86.12 85 VAL A C 1
ATOM 715 O O . VAL A 1 85 ? 2.073 14.917 10.915 1.00 86.12 85 VAL A O 1
ATOM 718 N N . TRP A 1 86 ? 0.887 13.029 10.617 1.00 88.12 86 TRP A N 1
ATOM 719 C CA . TRP A 1 86 ? 0.705 13.184 9.164 1.00 88.12 86 TRP A CA 1
ATOM 720 C C . TRP A 1 86 ? 0.008 14.491 8.789 1.00 88.12 86 TRP A C 1
ATOM 722 O O . TRP A 1 86 ? 0.423 15.173 7.862 1.00 88.12 86 TRP A O 1
ATOM 732 N N . LEU A 1 87 ? -0.995 14.894 9.568 1.00 89.00 87 LEU A N 1
ATOM 733 C CA . LEU A 1 87 ? -1.775 16.115 9.347 1.00 89.00 87 LEU A CA 1
ATOM 734 C C . LEU A 1 87 ? -0.981 17.413 9.547 1.00 89.00 87 LEU A C 1
ATOM 736 O O . LEU A 1 87 ? -1.443 18.482 9.162 1.00 89.00 87 LEU A O 1
ATOM 740 N N . LYS A 1 88 ? 0.195 17.343 10.179 1.00 87.88 88 LYS A N 1
ATOM 741 C CA . LYS A 1 88 ? 1.111 18.486 10.314 1.00 87.88 88 LYS A CA 1
ATOM 742 C C . LYS A 1 88 ? 2.141 18.539 9.189 1.00 87.88 88 LYS A C 1
ATOM 744 O O . LYS A 1 88 ? 2.894 19.509 9.110 1.00 87.88 88 LYS A O 1
ATOM 749 N N . MET A 1 89 ? 2.232 17.495 8.369 1.00 82.19 89 MET A N 1
ATOM 750 C CA . MET A 1 89 ? 3.179 17.451 7.266 1.00 82.19 89 MET A CA 1
ATOM 751 C C . MET A 1 89 ? 2.615 18.260 6.097 1.00 82.19 89 MET A C 1
ATOM 753 O O . MET A 1 89 ? 1.441 18.105 5.770 1.00 82.19 89 MET A O 1
ATOM 757 N N . PRO A 1 90 ? 3.434 19.097 5.434 1.00 77.56 90 PRO A N 1
ATOM 758 C CA . PRO A 1 90 ? 2.983 19.850 4.262 1.00 77.56 90 PRO A CA 1
ATOM 759 C C . PRO A 1 90 ? 2.583 18.919 3.116 1.00 77.56 90 PRO A C 1
ATOM 761 O O . PRO A 1 90 ? 1.812 19.301 2.243 1.00 77.56 90 PRO A O 1
ATOM 764 N N . PHE A 1 91 ? 3.119 17.700 3.134 1.00 72.00 91 PHE A N 1
ATOM 765 C CA . PHE A 1 91 ? 2.791 16.658 2.198 1.00 72.00 91 PHE A CA 1
ATOM 766 C C . PHE A 1 91 ? 2.867 15.295 2.890 1.00 72.00 91 PHE A C 1
ATOM 768 O O . PHE A 1 91 ? 3.868 15.020 3.563 1.00 72.00 91 PHE A O 1
ATOM 775 N N . PRO A 1 92 ? 1.871 14.420 2.715 1.00 65.31 92 PRO A N 1
ATOM 776 C CA . PRO A 1 92 ? 1.891 13.081 3.286 1.00 65.31 92 PRO A CA 1
ATOM 777 C C . PRO A 1 92 ? 2.791 12.155 2.447 1.00 65.31 92 PRO A C 1
ATOM 779 O O . PRO A 1 92 ? 2.309 11.194 1.861 1.00 65.31 92 PRO A O 1
ATOM 782 N N . TYR A 1 93 ? 4.090 12.445 2.309 1.00 63.91 93 TYR A N 1
ATOM 783 C CA . TYR A 1 93 ? 4.972 11.647 1.447 1.00 63.91 93 TYR A CA 1
ATOM 784 C C . TYR A 1 93 ? 5.540 10.434 2.180 1.00 63.91 93 TYR A C 1
ATOM 786 O O . TYR A 1 93 ? 6.695 10.411 2.597 1.00 63.91 93 TYR A O 1
ATOM 794 N N . GLY A 1 94 ? 4.695 9.411 2.271 1.00 68.12 94 GLY A N 1
ATOM 795 C CA . GLY A 1 94 ? 5.141 8.028 2.247 1.00 68.12 94 GLY A CA 1
ATOM 796 C C . GLY A 1 94 ? 5.817 7.479 3.504 1.00 68.12 94 GLY A C 1
ATOM 797 O O . GLY A 1 94 ? 5.431 7.789 4.634 1.00 68.12 94 GLY A O 1
ATOM 798 N N . SER A 1 95 ? 6.729 6.534 3.272 1.00 69.75 95 SER A N 1
ATOM 799 C CA . SER A 1 95 ? 7.328 5.685 4.308 1.00 69.75 95 SER A CA 1
ATOM 800 C C . SER A 1 95 ? 8.661 6.250 4.820 1.00 69.75 95 SER A C 1
ATOM 802 O O . SER A 1 95 ? 8.805 7.457 4.974 1.00 69.75 95 SER A O 1
ATOM 804 N N . GLU A 1 96 ? 9.638 5.400 5.133 1.00 70.25 96 GLU A N 1
ATOM 805 C CA . GLU A 1 96 ? 10.932 5.791 5.714 1.00 70.25 96 GLU A CA 1
ATOM 806 C C . GLU A 1 96 ? 11.746 6.764 4.835 1.00 70.25 96 GLU A C 1
ATOM 808 O O . GLU A 1 96 ? 12.492 7.595 5.363 1.00 70.25 96 GLU A O 1
ATOM 813 N N . PHE A 1 97 ? 11.589 6.702 3.508 1.00 74.81 97 PHE A N 1
ATOM 814 C CA . PHE A 1 97 ? 12.343 7.508 2.543 1.00 74.81 97 PHE A CA 1
ATOM 815 C C . PHE A 1 97 ? 11.450 8.496 1.791 1.00 74.81 97 PHE A C 1
ATOM 817 O O . PHE A 1 97 ? 10.341 8.165 1.384 1.00 74.81 97 PHE A O 1
ATOM 824 N N . ALA A 1 98 ? 11.980 9.688 1.496 1.00 69.94 98 ALA A N 1
ATOM 825 C CA . ALA A 1 98 ? 11.232 10.767 0.839 1.00 69.94 98 ALA A CA 1
ATOM 826 C C . ALA A 1 98 ? 10.740 10.437 -0.588 1.00 69.94 98 ALA A C 1
ATOM 828 O O . ALA A 1 98 ? 9.848 11.106 -1.102 1.00 69.94 98 ALA A O 1
ATOM 829 N N . TRP A 1 99 ? 11.334 9.436 -1.245 1.00 76.12 99 TRP A N 1
ATOM 830 C CA . TRP A 1 99 ? 10.919 8.943 -2.564 1.00 76.12 99 TRP A CA 1
ATOM 831 C C . TRP A 1 99 ? 10.102 7.646 -2.491 1.00 76.12 99 TRP A C 1
ATOM 833 O O . TRP A 1 99 ? 9.655 7.153 -3.531 1.00 76.12 99 TRP A O 1
ATOM 843 N N . ASP A 1 100 ? 9.910 7.078 -1.296 1.00 80.19 100 ASP A N 1
ATOM 844 C CA . ASP A 1 100 ? 9.137 5.857 -1.119 1.00 80.19 100 ASP A CA 1
ATOM 845 C C . ASP A 1 100 ? 7.669 6.165 -0.821 1.00 80.19 100 ASP A C 1
ATOM 847 O O . ASP A 1 100 ? 7.312 6.757 0.189 1.00 80.19 100 ASP A O 1
ATOM 851 N N . SER A 1 101 ? 6.800 5.710 -1.713 1.00 84.44 101 SER A N 1
ATOM 852 C CA . SER A 1 101 ? 5.357 5.936 -1.694 1.00 84.44 101 SER A CA 1
ATOM 853 C C . SER A 1 101 ? 4.548 4.788 -1.078 1.00 84.44 101 SER A C 1
ATOM 855 O O . SER A 1 101 ? 3.326 4.776 -1.207 1.00 84.44 101 SER A O 1
ATOM 857 N N . THR A 1 102 ? 5.192 3.818 -0.427 1.00 88.38 102 THR A N 1
ATOM 858 C CA . THR A 1 102 ? 4.525 2.640 0.158 1.00 88.38 102 THR A CA 1
ATOM 859 C C . THR A 1 102 ? 3.532 2.950 1.282 1.00 88.38 102 THR A C 1
ATOM 861 O O . THR A 1 102 ? 2.601 2.179 1.486 1.00 88.38 102 THR A O 1
ATOM 864 N N . GLY A 1 103 ? 3.687 4.081 1.977 1.00 90.69 103 GLY A N 1
ATOM 865 C CA . GLY A 1 103 ? 2.798 4.491 3.070 1.00 90.69 103 GLY A CA 1
ATOM 866 C C . GLY A 1 103 ? 1.495 5.183 2.644 1.00 90.69 103 GLY A C 1
ATOM 867 O O . GLY A 1 103 ? 0.627 5.399 3.486 1.00 90.69 103 GLY A O 1
ATOM 868 N N . HIS A 1 104 ? 1.332 5.559 1.368 1.00 91.81 104 HIS A N 1
ATOM 869 C CA . HIS A 1 104 ? 0.147 6.314 0.927 1.00 91.81 104 HIS A CA 1
ATOM 870 C C . HIS A 1 104 ? -1.157 5.522 1.060 1.00 91.81 104 HIS A C 1
ATOM 872 O O . HIS A 1 104 ? -2.209 6.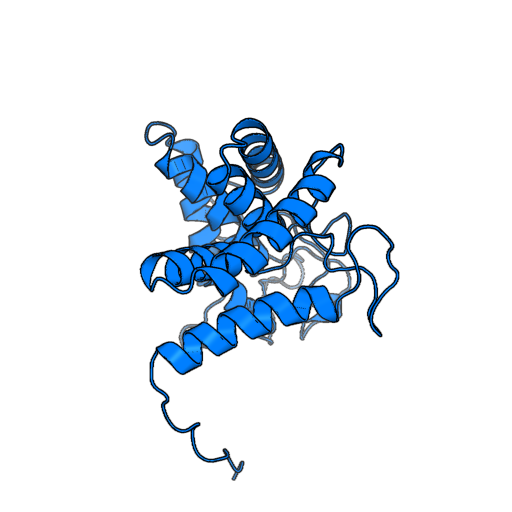113 1.286 1.00 91.81 104 HIS A O 1
ATOM 878 N N . GLU A 1 105 ? -1.090 4.200 0.918 1.00 93.38 105 GLU A N 1
ATOM 879 C CA . GLU A 1 105 ? -2.240 3.312 1.078 1.00 93.38 105 GLU A CA 1
ATOM 880 C C . GLU A 1 105 ? -2.807 3.387 2.506 1.00 93.38 105 GLU A C 1
ATOM 882 O O . GLU A 1 105 ? -3.994 3.672 2.685 1.00 93.38 105 GLU A O 1
ATOM 887 N N . GLU A 1 106 ? -1.953 3.248 3.520 1.00 93.81 106 GLU A N 1
ATOM 888 C CA . GLU A 1 106 ? -2.330 3.417 4.921 1.00 93.81 106 GLU A CA 1
ATOM 889 C C . GLU A 1 106 ? -2.897 4.813 5.192 1.00 93.81 106 GLU A C 1
ATOM 891 O O . GLU A 1 106 ? -3.971 4.952 5.784 1.00 93.81 106 GLU A O 1
ATOM 896 N N . ILE A 1 107 ? -2.164 5.849 4.772 1.00 93.31 107 ILE A N 1
ATOM 897 C CA . ILE A 1 107 ? -2.525 7.236 5.067 1.00 93.31 107 ILE A CA 1
ATOM 898 C C . ILE A 1 107 ? -3.904 7.545 4.482 1.00 93.31 107 ILE A C 1
ATOM 900 O O . ILE A 1 107 ? -4.778 8.020 5.206 1.00 93.31 107 ILE A O 1
ATOM 904 N N . ALA A 1 108 ? -4.132 7.228 3.205 1.00 94.06 108 ALA A N 1
ATOM 905 C CA . ALA A 1 108 ? -5.418 7.461 2.559 1.00 94.06 108 ALA A CA 1
ATOM 906 C C . ALA A 1 108 ? -6.559 6.706 3.256 1.00 94.06 108 ALA A C 1
ATOM 908 O O . ALA A 1 108 ? -7.601 7.306 3.523 1.00 94.06 108 ALA A O 1
ATOM 909 N N . THR A 1 109 ? -6.348 5.431 3.605 1.00 94.94 109 THR A N 1
ATOM 910 C CA . THR A 1 109 ? -7.352 4.609 4.303 1.00 94.94 109 THR A CA 1
ATOM 911 C C . THR A 1 109 ? -7.788 5.271 5.606 1.00 94.94 109 THR A C 1
ATOM 913 O O . THR A 1 109 ? -8.982 5.438 5.865 1.00 94.94 109 THR A O 1
ATOM 916 N N . TRP A 1 110 ? -6.829 5.699 6.428 1.00 94.56 110 TRP A N 1
ATOM 917 C CA . TRP A 1 110 ? -7.135 6.316 7.713 1.00 94.56 110 TRP A CA 1
ATOM 918 C C . TRP A 1 110 ? -7.776 7.690 7.578 1.00 94.56 110 TRP A C 1
ATOM 920 O O . TRP A 1 110 ? -8.738 7.986 8.289 1.00 94.56 110 TRP A O 1
ATOM 930 N N . MET A 1 111 ? -7.301 8.515 6.642 1.00 94.75 111 MET A N 1
ATOM 931 C CA . MET A 1 111 ? -7.931 9.805 6.366 1.00 94.75 111 MET A CA 1
ATOM 932 C C . MET A 1 111 ? -9.402 9.617 5.975 1.00 94.75 111 MET A C 1
ATOM 934 O O . MET A 1 111 ? -10.277 10.277 6.534 1.00 94.75 111 MET A O 1
ATOM 938 N N . LEU A 1 112 ? -9.706 8.645 5.111 1.00 95.25 112 LEU A N 1
ATOM 939 C CA . LEU A 1 112 ? -11.084 8.308 4.751 1.00 95.25 112 LEU A CA 1
ATOM 940 C C . LEU A 1 112 ? -11.892 7.789 5.948 1.00 95.25 112 LEU A C 1
ATOM 942 O O . LEU A 1 112 ? -13.026 8.228 6.146 1.00 95.25 112 LEU A O 1
ATOM 946 N N . LYS A 1 113 ? -11.324 6.887 6.759 1.00 94.31 113 LYS A N 1
ATOM 947 C CA . LYS A 1 113 ? -11.993 6.294 7.931 1.00 94.31 113 LYS A CA 1
ATOM 948 C C . LYS A 1 113 ? -12.446 7.344 8.947 1.00 94.31 113 LYS A C 1
ATOM 950 O O . LYS A 1 113 ? -13.536 7.215 9.499 1.00 94.31 113 LYS A O 1
ATOM 955 N N . PHE A 1 114 ? -11.635 8.375 9.176 1.00 94.44 114 PHE A N 1
ATOM 956 C CA . PHE A 1 114 ? -11.910 9.437 10.151 1.00 94.44 114 PHE A CA 1
ATOM 957 C C . PHE A 1 114 ? -12.469 10.728 9.525 1.00 94.44 114 PHE A C 1
ATOM 959 O O . PHE A 1 114 ? -12.440 11.784 10.156 1.00 94.44 114 PHE A O 1
ATOM 966 N N . GLY A 1 115 ? -12.987 10.668 8.293 1.00 95.38 115 GLY A N 1
ATOM 967 C CA . GLY A 1 115 ? -13.687 11.795 7.661 1.00 95.38 115 GLY A CA 1
ATOM 968 C C . GLY A 1 115 ? -12.789 12.962 7.232 1.00 95.38 115 GLY A C 1
ATOM 969 O O . GLY A 1 115 ? -13.270 14.077 7.042 1.00 95.38 115 GLY A O 1
ATOM 970 N N . ARG A 1 116 ? -11.488 12.721 7.062 1.00 94.88 116 ARG A N 1
ATOM 971 C CA . ARG A 1 116 ? -10.473 13.673 6.581 1.00 94.88 116 ARG A CA 1
ATOM 972 C C . ARG A 1 116 ? -10.368 13.611 5.058 1.00 94.88 116 ARG A C 1
ATOM 974 O O . ARG A 1 116 ? -9.362 13.198 4.486 1.00 94.88 116 ARG A O 1
ATOM 981 N N . PHE A 1 117 ? -11.479 13.922 4.390 1.00 95.75 117 PHE A N 1
ATOM 982 C CA . PHE A 1 117 ? -11.624 13.707 2.946 1.00 95.75 117 PHE A CA 1
ATOM 983 C C . PHE A 1 117 ? -10.684 14.573 2.101 1.00 95.75 117 PHE A C 1
ATOM 985 O O . PHE A 1 117 ? -10.247 14.126 1.044 1.00 95.75 117 PHE A O 1
ATOM 992 N N . GLU A 1 118 ? -10.350 15.781 2.558 1.00 93.94 118 GLU A N 1
ATOM 993 C CA . GLU A 1 118 ? -9.414 16.662 1.855 1.00 93.94 118 GLU A CA 1
ATOM 994 C C . GLU A 1 118 ? -7.999 16.071 1.859 1.00 93.94 118 GLU A C 1
ATOM 996 O O . GLU A 1 118 ? -7.360 15.962 0.815 1.00 93.94 118 GLU A O 1
ATOM 1001 N N . GLU A 1 119 ? -7.532 15.596 3.011 1.00 93.25 119 GLU A N 1
ATOM 1002 C CA . GLU A 1 119 ? -6.205 15.000 3.167 1.00 93.25 119 GLU A CA 1
ATOM 1003 C C . GLU A 1 119 ? -6.104 13.627 2.478 1.00 93.25 119 GLU A C 1
ATOM 1005 O O . GLU A 1 119 ? -5.068 13.276 1.898 1.00 93.25 119 GLU A O 1
ATOM 1010 N N . ALA A 1 120 ? -7.202 12.863 2.462 1.00 94.56 120 ALA A N 1
ATOM 1011 C CA . ALA A 1 120 ? -7.315 11.662 1.638 1.00 94.56 120 ALA A CA 1
ATOM 1012 C C . ALA A 1 120 ? -7.181 11.994 0.141 1.00 94.56 120 ALA A C 1
ATOM 1014 O O . ALA A 1 120 ? -6.416 11.333 -0.570 1.00 94.56 120 ALA A O 1
ATOM 1015 N N . ALA A 1 121 ? -7.867 13.044 -0.324 1.00 94.31 121 ALA A N 1
ATOM 1016 C CA . ALA A 1 121 ? -7.807 13.483 -1.712 1.00 94.31 121 ALA A CA 1
ATOM 1017 C C . ALA A 1 121 ? -6.399 13.951 -2.098 1.00 94.31 121 ALA A C 1
ATOM 1019 O O . ALA A 1 121 ? -5.917 13.544 -3.153 1.00 94.31 121 ALA A O 1
ATOM 1020 N N . GLN A 1 122 ? -5.710 14.696 -1.225 1.00 92.50 122 GLN A N 1
ATOM 1021 C CA . GLN A 1 122 ? -4.307 15.087 -1.420 1.00 92.50 122 GLN A CA 1
ATOM 1022 C C . GLN A 1 122 ? -3.387 13.867 -1.572 1.00 92.50 122 GLN A C 1
ATOM 1024 O O . GLN A 1 122 ? -2.527 13.836 -2.453 1.00 92.50 122 GLN A O 1
ATOM 1029 N N . THR A 1 123 ? -3.594 12.829 -0.755 1.00 92.81 123 THR A N 1
ATOM 1030 C CA . THR A 1 123 ? -2.828 11.575 -0.847 1.00 92.81 123 THR A CA 1
ATOM 1031 C C . THR A 1 123 ? -3.069 10.874 -2.187 1.00 92.81 123 THR A C 1
ATOM 1033 O O . THR A 1 123 ? -2.125 10.453 -2.857 1.00 92.81 123 THR A O 1
ATOM 1036 N N . LYS A 1 124 ? -4.329 10.794 -2.630 1.00 94.19 124 LYS A N 1
ATOM 1037 C CA . LYS A 1 124 ? -4.682 10.254 -3.951 1.00 94.19 124 LYS A CA 1
ATOM 1038 C C . LYS A 1 124 ? -4.109 11.102 -5.088 1.00 94.19 124 LYS A C 1
ATOM 1040 O O . LYS A 1 124 ? -3.610 10.534 -6.055 1.00 94.19 124 LYS A O 1
ATOM 1045 N N . ASP A 1 125 ? -4.118 12.427 -4.982 1.00 93.38 125 ASP A N 1
ATOM 1046 C CA . ASP A 1 125 ? -3.545 13.310 -6.003 1.00 93.38 125 ASP A CA 1
ATOM 1047 C C . ASP A 1 125 ? -2.036 13.086 -6.141 1.00 93.38 125 ASP A C 1
ATOM 1049 O O . ASP A 1 125 ? -1.542 12.930 -7.262 1.00 93.38 125 ASP A O 1
ATOM 1053 N N . ALA A 1 126 ? -1.320 12.930 -5.021 1.00 92.12 126 ALA A N 1
ATOM 1054 C CA . ALA A 1 126 ? 0.088 12.541 -5.031 1.00 92.12 126 ALA A CA 1
ATOM 1055 C C . ALA A 1 126 ? 0.305 11.217 -5.785 1.00 92.12 126 ALA A C 1
ATOM 1057 O O . ALA A 1 126 ? 1.148 11.156 -6.681 1.00 92.12 126 ALA A O 1
ATOM 1058 N N . VAL A 1 127 ? -0.502 10.186 -5.494 1.00 93.62 127 VAL A N 1
ATOM 1059 C CA . VAL A 1 127 ? -0.466 8.892 -6.199 1.00 93.62 127 VAL A CA 1
ATOM 1060 C C . VAL A 1 127 ? -0.682 9.059 -7.707 1.00 93.62 127 VAL A C 1
ATOM 1062 O O . VAL A 1 127 ? 0.082 8.528 -8.518 1.00 93.62 127 VAL A O 1
ATOM 1065 N N . THR A 1 128 ? -1.688 9.833 -8.113 1.00 94.38 128 THR A N 1
ATOM 1066 C CA . THR A 1 128 ? -1.990 10.041 -9.538 1.00 94.38 128 THR A CA 1
ATOM 1067 C C . THR A 1 128 ? -0.880 10.773 -10.295 1.00 94.38 128 THR A C 1
ATOM 1069 O O . THR A 1 128 ? -0.757 10.603 -11.506 1.00 94.38 128 THR A O 1
ATOM 1072 N N . GLY A 1 129 ? -0.030 11.531 -9.595 1.00 92.81 129 GLY A N 1
ATOM 1073 C CA . GLY A 1 129 ? 1.103 12.236 -10.192 1.00 92.81 129 GLY A CA 1
ATOM 1074 C C . GLY A 1 129 ? 2.204 11.315 -10.730 1.00 92.81 129 GLY A C 1
ATOM 1075 O O . GLY A 1 129 ? 2.964 11.723 -11.610 1.00 92.81 129 GLY A O 1
ATOM 1076 N N . P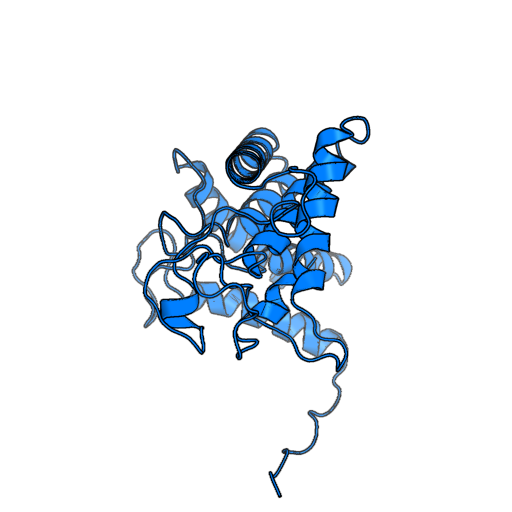HE A 1 130 ? 2.300 10.073 -10.242 1.00 92.44 130 PHE A N 1
ATOM 1077 C CA . PHE A 1 130 ? 3.364 9.143 -10.641 1.00 92.44 130 PHE A CA 1
ATOM 1078 C C . PHE A 1 130 ? 2.878 7.769 -11.128 1.00 92.44 130 PHE A C 1
ATOM 1080 O O . PHE A 1 130 ? 3.697 6.994 -11.635 1.00 92.44 130 PHE A O 1
ATOM 1087 N N . VAL A 1 131 ? 1.582 7.456 -11.020 1.00 94.69 131 VAL A N 1
ATOM 1088 C CA . VAL A 1 131 ? 0.960 6.264 -11.625 1.00 94.69 131 VAL A CA 1
ATOM 1089 C C . VAL A 1 131 ? 0.468 6.598 -13.035 1.00 94.69 131 VAL A C 1
ATOM 1091 O O . VAL A 1 131 ? -0.199 7.601 -13.259 1.00 94.69 131 VAL A O 1
ATOM 1094 N N . SER A 1 132 ? 0.792 5.756 -14.019 1.00 93.06 132 SER A N 1
ATOM 1095 C CA . SER A 1 132 ? 0.462 6.016 -15.425 1.00 93.06 132 SER A CA 1
ATOM 1096 C C . SER A 1 132 ? -0.796 5.270 -15.887 1.00 93.06 132 SER A C 1
ATOM 1098 O O . SER A 1 132 ? -0.962 4.089 -15.611 1.00 93.06 132 SER A O 1
ATOM 1100 N N . ALA A 1 133 ? -1.660 5.936 -16.662 1.00 94.38 133 ALA A N 1
ATOM 1101 C CA . ALA A 1 133 ? -2.784 5.315 -17.381 1.00 94.38 133 ALA A CA 1
ATOM 1102 C C . ALA A 1 133 ? -2.463 5.002 -18.860 1.00 94.38 133 ALA A C 1
ATOM 1104 O O . ALA A 1 133 ? -3.374 4.729 -19.657 1.00 94.38 133 ALA A O 1
ATOM 1105 N N . SER A 1 134 ? -1.184 5.079 -19.251 1.00 94.69 134 SER A N 1
ATOM 1106 C CA . SER A 1 134 ? -0.749 4.867 -20.635 1.00 94.69 134 SER A CA 1
ATOM 1107 C C . SER A 1 134 ? -1.196 3.492 -21.136 1.00 94.69 134 SER A C 1
ATOM 1109 O O . SER A 1 134 ? -1.002 2.511 -20.420 1.00 94.69 134 SER A O 1
ATOM 1111 N N . PRO A 1 135 ? -1.760 3.377 -22.354 1.00 92.94 135 PRO A N 1
ATOM 1112 C CA . PRO A 1 135 ? -2.266 2.119 -22.907 1.00 92.94 135 PRO A CA 1
ATOM 1113 C C . PRO A 1 135 ? -1.123 1.210 -23.393 1.00 92.94 135 PRO A C 1
ATOM 1115 O O . PRO A 1 135 ? -1.040 0.844 -24.560 1.00 92.94 135 PRO A O 1
ATOM 1118 N N . HIS A 1 136 ? -0.206 0.872 -22.495 1.00 94.19 136 HIS A N 1
ATOM 1119 C CA . HIS A 1 136 ? 0.928 -0.001 -22.747 1.00 94.19 136 HIS A CA 1
ATOM 1120 C C . HIS A 1 136 ? 1.101 -0.924 -21.549 1.00 94.19 136 HIS A C 1
ATOM 1122 O O . HIS A 1 136 ? 1.084 -0.454 -20.409 1.00 94.19 136 HIS A O 1
ATOM 1128 N N . TRP A 1 137 ? 1.308 -2.218 -21.803 1.00 92.94 137 TRP A N 1
ATOM 1129 C CA . TRP A 1 137 ? 1.344 -3.235 -20.752 1.00 92.94 137 TRP A CA 1
ATOM 1130 C C . TRP A 1 137 ? 2.348 -2.892 -19.650 1.00 92.94 137 TRP A C 1
ATOM 1132 O O . TRP A 1 137 ? 2.019 -3.075 -18.494 1.00 92.94 137 TRP A O 1
ATOM 1142 N N . ALA A 1 138 ? 3.524 -2.344 -19.984 1.00 93.62 138 ALA A N 1
ATOM 1143 C CA . ALA A 1 138 ? 4.569 -2.004 -19.010 1.00 93.62 138 ALA A CA 1
ATOM 1144 C C . ALA A 1 138 ? 4.301 -0.710 -18.221 1.00 93.62 138 ALA A C 1
ATOM 1146 O O . ALA A 1 138 ? 4.938 -0.481 -17.201 1.00 93.62 138 ALA A O 1
ATOM 1147 N N . TYR A 1 139 ? 3.403 0.159 -18.700 1.00 94.81 139 TYR A N 1
ATOM 1148 C CA . TYR A 1 139 ? 3.206 1.496 -18.126 1.00 94.81 139 TYR A CA 1
ATOM 1149 C C . TYR A 1 139 ? 1.847 1.671 -17.447 1.00 94.81 139 TYR A C 1
ATOM 1151 O O . TYR A 1 139 ? 1.789 2.369 -16.443 1.00 94.81 139 TYR A O 1
ATOM 1159 N N . CYS A 1 140 ? 0.780 1.030 -17.936 1.00 96.25 140 CYS A N 1
ATOM 1160 C CA . CYS A 1 140 ? -0.550 1.045 -17.314 1.00 96.25 140 CYS A CA 1
ATOM 1161 C C . CYS A 1 140 ? -0.460 0.539 -15.871 1.00 96.25 140 CYS A C 1
ATOM 1163 O O . CYS A 1 140 ? -0.305 -0.652 -15.640 1.00 96.25 140 CYS A O 1
ATOM 1165 N N . GLY A 1 141 ? -0.516 1.455 -14.906 1.00 94.00 141 GLY A N 1
ATOM 1166 C CA . GLY A 1 141 ? -0.465 1.167 -13.476 1.00 94.00 141 GLY A CA 1
ATOM 1167 C C . GLY A 1 141 ? 0.933 1.133 -12.880 1.00 94.00 141 GLY A C 1
ATOM 1168 O O . GLY A 1 141 ? 1.071 1.172 -11.661 1.00 94.00 141 GLY A O 1
ATOM 1169 N N . SER A 1 142 ? 1.979 1.124 -13.709 1.00 95.00 142 SER A N 1
ATOM 1170 C CA . SER A 1 142 ? 3.353 1.109 -13.217 1.00 95.00 142 SER A CA 1
ATOM 1171 C C . SER A 1 142 ? 3.726 2.493 -12.702 1.00 95.00 142 SER A C 1
ATOM 1173 O O . SER A 1 142 ? 4.046 3.398 -13.484 1.00 95.00 142 SER A O 1
ATOM 1175 N N . ALA A 1 143 ? 3.747 2.628 -11.378 1.00 93.50 143 ALA A N 1
ATOM 1176 C CA . ALA A 1 143 ? 4.300 3.789 -10.702 1.00 93.50 143 ALA A CA 1
ATOM 1177 C C . ALA A 1 143 ? 5.743 4.042 -11.168 1.00 93.50 143 ALA A C 1
ATOM 1179 O O . ALA A 1 143 ? 6.506 3.107 -11.433 1.00 93.50 143 ALA A O 1
ATOM 1180 N N . ARG A 1 144 ? 6.128 5.314 -11.292 1.00 91.75 144 ARG A N 1
ATOM 1181 C CA . ARG A 1 144 ? 7.514 5.710 -11.576 1.00 91.75 144 ARG A CA 1
ATOM 1182 C C . ARG A 1 144 ? 8.393 5.358 -10.360 1.00 91.75 144 ARG A C 1
ATOM 1184 O O . ARG A 1 144 ? 8.371 6.076 -9.368 1.00 91.75 144 ARG A O 1
ATOM 1191 N N . ARG A 1 145 ? 9.128 4.241 -10.427 1.00 89.56 145 ARG A N 1
ATOM 1192 C CA . ARG A 1 145 ? 9.993 3.732 -9.346 1.00 89.56 145 ARG A CA 1
ATOM 1193 C C . ARG A 1 145 ? 11.360 3.324 -9.878 1.00 89.56 145 ARG A C 1
ATOM 1195 O O . ARG A 1 145 ? 11.446 2.730 -10.954 1.00 89.56 145 ARG A O 1
ATOM 1202 N N . TRP A 1 146 ? 12.403 3.651 -9.121 1.00 87.56 146 TRP A N 1
ATOM 1203 C CA . TRP A 1 146 ? 13.797 3.345 -9.431 1.00 87.56 146 TRP A CA 1
ATOM 1204 C C . TRP A 1 146 ? 14.520 3.138 -8.123 1.00 87.56 146 TRP A C 1
ATOM 1206 O O . TRP A 1 146 ? 14.563 4.082 -7.344 1.00 87.56 146 TRP A O 1
ATOM 1216 N N . TRP A 1 147 ? 15.007 1.923 -7.896 1.00 88.50 147 TRP A N 1
ATOM 1217 C CA . TRP A 1 147 ? 16.056 1.550 -6.936 1.00 88.50 147 TRP A CA 1
ATOM 1218 C C . TRP A 1 147 ? 15.859 0.123 -6.428 1.00 88.50 147 TRP A C 1
ATOM 1220 O O . TRP A 1 147 ? 16.837 -0.479 -6.008 1.00 88.50 147 TRP A O 1
ATOM 1230 N N . ASP A 1 148 ? 14.645 -0.441 -6.457 1.00 91.56 148 ASP A N 1
ATOM 1231 C CA . ASP A 1 148 ? 14.351 -1.670 -5.703 1.00 91.56 148 ASP A CA 1
ATOM 1232 C C . ASP A 1 148 ? 15.226 -2.861 -6.132 1.00 91.56 148 ASP A C 1
ATOM 1234 O O . ASP A 1 148 ? 15.571 -3.702 -5.307 1.00 91.56 148 ASP A O 1
ATOM 1238 N N . PHE A 1 149 ? 15.697 -2.908 -7.385 1.00 93.94 149 PHE A N 1
ATOM 1239 C CA . PHE A 1 149 ? 16.661 -3.931 -7.812 1.00 93.94 149 PHE A CA 1
ATOM 1240 C C . PHE A 1 149 ? 18.004 -3.867 -7.071 1.00 93.94 149 PHE A C 1
ATOM 1242 O O . PHE A 1 149 ? 18.662 -4.891 -6.925 1.00 93.94 149 PHE A O 1
ATOM 1249 N N . THR A 1 150 ? 18.407 -2.697 -6.568 1.00 91.50 150 THR A N 1
ATOM 1250 C CA . THR A 1 150 ? 19.650 -2.533 -5.795 1.00 91.50 150 THR A CA 1
ATOM 1251 C C . THR A 1 150 ? 19.601 -3.222 -4.433 1.00 91.50 150 THR A C 1
ATOM 1253 O O . THR A 1 150 ? 20.648 -3.626 -3.935 1.00 91.50 150 THR A O 1
ATOM 1256 N N . ILE A 1 151 ? 18.407 -3.380 -3.851 1.00 88.56 151 ILE A N 1
ATOM 1257 C CA . ILE A 1 151 ? 18.223 -3.996 -2.529 1.00 88.56 151 ILE A CA 1
ATOM 1258 C C . ILE A 1 151 ? 17.616 -5.398 -2.595 1.00 88.56 151 ILE A C 1
ATOM 1260 O O . ILE A 1 151 ? 17.968 -6.253 -1.787 1.00 88.56 151 ILE A O 1
ATOM 1264 N N . ASN A 1 152 ? 16.739 -5.642 -3.568 1.00 91.19 152 ASN A N 1
ATOM 1265 C CA . ASN A 1 152 ? 15.880 -6.823 -3.616 1.00 91.19 152 ASN A CA 1
ATOM 1266 C C . ASN A 1 152 ? 16.057 -7.641 -4.909 1.00 91.19 152 ASN A C 1
ATOM 1268 O O . ASN A 1 152 ? 15.556 -8.764 -4.993 1.00 91.19 152 ASN A O 1
ATOM 1272 N N . GLY A 1 153 ? 16.765 -7.100 -5.907 1.00 93.50 153 GLY A N 1
ATOM 1273 C CA . GLY A 1 153 ? 16.916 -7.705 -7.231 1.00 93.50 153 GLY A CA 1
ATOM 1274 C C . GLY A 1 153 ? 17.990 -8.781 -7.303 1.00 93.50 153 GLY A C 1
ATOM 1275 O O . GLY A 1 153 ? 18.989 -8.759 -6.583 1.00 93.50 153 GLY A O 1
ATOM 1276 N N . LYS A 1 154 ? 17.808 -9.721 -8.232 1.00 95.75 154 LYS A N 1
ATOM 1277 C CA . LYS A 1 154 ? 18.859 -10.664 -8.623 1.00 95.75 154 LYS A CA 1
ATOM 1278 C C . LYS A 1 154 ? 19.894 -9.993 -9.521 1.00 95.75 154 LYS A C 1
ATOM 1280 O O . LYS A 1 154 ? 21.085 -10.282 -9.403 1.00 95.75 154 LYS A O 1
ATOM 1285 N N . ILE A 1 155 ? 19.442 -9.157 -10.455 1.00 93.56 155 ILE A N 1
ATOM 1286 C CA . ILE A 1 155 ? 20.310 -8.436 -11.388 1.00 93.56 155 ILE A CA 1
ATOM 1287 C C . ILE A 1 155 ? 20.435 -6.989 -10.909 1.00 93.56 155 ILE A C 1
ATOM 1289 O O . ILE A 1 155 ? 19.501 -6.204 -11.019 1.00 93.56 155 ILE A O 1
ATOM 1293 N N . GLY A 1 156 ? 21.610 -6.623 -10.395 1.00 87.75 156 GLY A N 1
ATOM 1294 C CA . GLY A 1 156 ? 21.918 -5.247 -10.007 1.00 87.75 156 GLY A CA 1
ATOM 1295 C C . GLY A 1 156 ? 22.710 -4.518 -11.093 1.00 87.75 156 GLY A C 1
ATOM 1296 O O . GLY A 1 156 ? 23.894 -4.795 -11.269 1.00 87.75 156 GLY A O 1
ATOM 1297 N N . ARG A 1 157 ? 22.082 -3.563 -11.794 1.00 85.81 157 ARG A N 1
ATOM 1298 C CA . ARG A 1 157 ? 22.752 -2.623 -12.727 1.00 85.81 157 ARG A CA 1
ATOM 1299 C C . ARG A 1 157 ? 22.766 -1.169 -12.231 1.00 85.81 157 ARG A C 1
ATOM 1301 O O . ARG A 1 157 ? 23.113 -0.257 -12.974 1.00 85.81 157 ARG A O 1
ATOM 1308 N N . GLY A 1 158 ? 22.415 -0.949 -10.964 1.00 84.62 158 GLY A N 1
ATOM 1309 C CA . GLY A 1 158 ? 22.231 0.378 -10.376 1.00 84.62 158 GLY A CA 1
ATOM 1310 C C . GLY A 1 158 ? 20.763 0.807 -10.375 1.00 84.62 158 GLY A C 1
ATOM 1311 O O . GLY A 1 158 ? 19.865 -0.030 -10.293 1.00 84.62 158 GLY A O 1
ATOM 1312 N N . ASN A 1 159 ? 20.519 2.118 -10.436 1.00 87.38 159 ASN A N 1
ATOM 1313 C CA . ASN A 1 159 ? 19.168 2.674 -10.412 1.00 87.38 159 ASN A CA 1
ATOM 1314 C C . ASN A 1 159 ? 18.542 2.646 -11.808 1.00 87.38 159 ASN A C 1
ATOM 1316 O O . ASN A 1 159 ? 18.798 3.516 -12.637 1.00 87.38 159 ASN A O 1
ATOM 1320 N N . GLU A 1 160 ? 17.671 1.673 -12.038 1.00 91.94 160 GLU A N 1
ATOM 1321 C CA . GLU A 1 160 ? 16.852 1.568 -13.244 1.00 91.94 160 GLU A CA 1
ATOM 1322 C C . GLU A 1 160 ? 15.361 1.555 -12.900 1.00 91.94 160 GLU A C 1
ATOM 1324 O O . GLU A 1 160 ? 14.972 1.367 -11.745 1.00 91.94 160 GLU A O 1
ATOM 1329 N N . ARG A 1 161 ? 14.511 1.756 -13.913 1.00 92.88 161 ARG A N 1
ATOM 1330 C CA . ARG A 1 161 ? 13.062 1.738 -13.708 1.00 92.88 161 ARG A CA 1
ATOM 1331 C C . ARG A 1 161 ? 12.584 0.317 -13.419 1.00 92.88 161 ARG A C 1
ATOM 1333 O O . ARG A 1 161 ? 12.819 -0.585 -14.219 1.00 92.88 161 ARG A O 1
ATOM 1340 N N . VAL A 1 162 ? 11.833 0.158 -12.334 1.00 94.50 162 VAL A N 1
ATOM 1341 C CA . VAL A 1 162 ? 11.195 -1.106 -11.952 1.00 94.50 162 VAL A CA 1
ATOM 1342 C C . VAL A 1 162 ? 9.752 -1.085 -12.442 1.00 94.50 162 VAL A C 1
ATOM 1344 O O . VAL A 1 162 ? 8.909 -0.370 -11.897 1.00 94.50 162 VAL A O 1
ATOM 1347 N N . MET A 1 163 ? 9.454 -1.831 -13.503 1.00 95.69 163 MET A N 1
ATOM 1348 C CA . MET A 1 163 ? 8.089 -1.893 -14.025 1.00 95.69 163 MET A CA 1
ATOM 1349 C C . MET A 1 163 ? 7.248 -2.857 -13.181 1.00 95.69 163 MET A C 1
ATOM 1351 O O . MET A 1 163 ? 7.652 -3.998 -12.932 1.00 95.69 163 MET A O 1
ATOM 1355 N N . HIS A 1 164 ? 6.066 -2.396 -12.763 1.00 95.00 164 HIS A N 1
ATOM 1356 C CA . HIS A 1 164 ? 5.087 -3.161 -11.969 1.00 95.00 164 HIS A CA 1
ATOM 1357 C C . HIS A 1 164 ? 5.620 -3.761 -10.664 1.00 95.00 164 HIS A C 1
ATOM 1359 O O . HIS A 1 164 ? 5.221 -4.854 -10.255 1.00 95.00 164 HIS A O 1
ATOM 1365 N N . HIS A 1 165 ? 6.512 -3.026 -10.001 1.00 94.69 165 HIS A N 1
ATOM 1366 C CA . HIS A 1 165 ? 6.903 -3.285 -8.614 1.00 94.69 165 HIS A CA 1
ATOM 1367 C C . HIS A 1 165 ? 5.680 -3.353 -7.685 1.00 94.69 165 HIS A C 1
ATOM 1369 O O . HIS A 1 165 ? 4.686 -2.675 -7.958 1.00 94.69 165 HIS A O 1
ATOM 1375 N N . TYR A 1 166 ? 5.752 -4.110 -6.583 1.00 93.69 166 TYR A N 1
ATOM 1376 C CA . TYR A 1 166 ? 4.614 -4.345 -5.674 1.00 93.69 166 TYR A CA 1
ATOM 1377 C C . TYR A 1 166 ? 3.955 -3.048 -5.196 1.00 93.69 166 TYR A C 1
ATOM 1379 O O . TYR A 1 166 ? 2.732 -2.941 -5.112 1.00 93.69 166 TYR A O 1
ATOM 1387 N N . ALA A 1 167 ? 4.764 -2.023 -4.938 1.00 92.25 167 ALA A N 1
ATOM 1388 C CA . ALA A 1 167 ? 4.276 -0.768 -4.410 1.00 92.25 167 ALA A CA 1
ATOM 1389 C C . ALA A 1 167 ? 3.576 0.077 -5.492 1.00 92.25 167 ALA A C 1
ATOM 1391 O O . ALA A 1 167 ? 2.991 1.111 -5.186 1.00 92.25 167 ALA A O 1
ATOM 1392 N N . SER A 1 168 ? 3.625 -0.336 -6.765 1.00 93.38 168 SER A N 1
ATOM 1393 C CA . SER A 1 168 ? 2.724 0.163 -7.811 1.00 93.38 168 SER A CA 1
ATOM 1394 C C . SER A 1 168 ? 1.303 -0.356 -7.602 1.00 93.38 168 SER A C 1
ATOM 1396 O O . SER A 1 168 ? 0.369 0.433 -7.688 1.00 93.38 168 SER A O 1
ATOM 1398 N N . ALA A 1 169 ? 1.145 -1.640 -7.269 1.00 94.19 169 ALA A N 1
ATOM 1399 C CA . ALA A 1 169 ? -0.163 -2.232 -7.009 1.00 94.19 169 ALA A CA 1
ATOM 1400 C C . ALA A 1 169 ? -0.769 -1.779 -5.680 1.00 94.19 169 ALA A C 1
ATOM 1402 O O . ALA A 1 169 ? -1.972 -1.546 -5.638 1.00 94.19 169 ALA A O 1
ATOM 1403 N N . LEU A 1 170 ? 0.036 -1.521 -4.641 1.00 94.06 170 LEU A N 1
ATOM 1404 C CA . LEU A 1 170 ? -0.474 -0.908 -3.402 1.00 94.06 170 LEU A CA 1
ATOM 1405 C C . LEU A 1 170 ? -1.170 0.439 -3.647 1.00 94.06 170 LEU A C 1
ATOM 1407 O O . LEU A 1 170 ? -2.143 0.760 -2.973 1.00 94.06 170 LEU A O 1
ATOM 1411 N N . ASN A 1 171 ? -0.738 1.210 -4.652 1.00 94.00 171 ASN A N 1
ATOM 1412 C CA . ASN A 1 171 ? -1.422 2.451 -5.020 1.00 94.00 171 ASN A CA 1
ATOM 1413 C C . ASN A 1 171 ? -2.841 2.223 -5.550 1.00 94.00 171 ASN A C 1
ATOM 1415 O O . ASN A 1 171 ? -3.619 3.169 -5.600 1.00 94.00 171 ASN A O 1
ATOM 1419 N N . SER A 1 172 ? -3.201 1.004 -5.958 1.00 95.25 172 SER A N 1
ATOM 1420 C CA . SER A 1 172 ? -4.570 0.706 -6.379 1.00 95.25 172 SER A CA 1
ATOM 1421 C C . SER A 1 172 ? -5.569 0.862 -5.234 1.00 95.25 172 SER A C 1
ATOM 1423 O O . SER A 1 172 ? -6.682 1.299 -5.500 1.00 95.25 172 SER A O 1
ATOM 1425 N N . VAL A 1 173 ? -5.166 0.623 -3.979 1.00 95.00 173 VAL A N 1
ATOM 1426 C CA . VAL A 1 173 ? -6.032 0.755 -2.796 1.00 95.00 173 VAL A CA 1
ATOM 1427 C C . VAL A 1 173 ? -6.606 2.174 -2.673 1.00 95.00 173 VAL A C 1
ATOM 1429 O O . VAL A 1 173 ? -7.821 2.323 -2.823 1.00 95.00 173 VAL A O 1
ATOM 1432 N N . PRO A 1 174 ? -5.794 3.246 -2.527 1.00 95.00 174 PRO A N 1
ATOM 1433 C CA . PRO A 1 174 ? -6.335 4.601 -2.446 1.00 95.00 174 PRO A CA 1
ATOM 1434 C C . PRO A 1 174 ? -7.069 5.028 -3.722 1.00 95.00 174 PRO A C 1
ATOM 1436 O O . PRO A 1 174 ? -7.999 5.831 -3.648 1.00 95.00 174 PRO A O 1
ATOM 1439 N N . LEU A 1 175 ? -6.685 4.511 -4.895 1.00 96.62 175 LEU A N 1
ATOM 1440 C CA . LEU A 1 175 ? -7.367 4.822 -6.152 1.00 96.62 175 LEU A CA 1
ATOM 1441 C C . LEU A 1 175 ? -8.770 4.200 -6.207 1.00 96.62 175 LEU A C 1
ATOM 1443 O O . LEU A 1 175 ? -9.721 4.902 -6.551 1.00 96.62 175 LEU A O 1
ATOM 1447 N N . PHE A 1 176 ? -8.920 2.925 -5.839 1.00 96.62 176 PHE A N 1
ATOM 1448 C CA . PHE A 1 176 ? -10.216 2.248 -5.764 1.00 96.62 176 PHE A CA 1
ATOM 1449 C C . PHE A 1 176 ? -11.101 2.846 -4.678 1.00 96.62 176 PHE A C 1
ATOM 1451 O O . PHE A 1 176 ? -12.281 3.080 -4.926 1.00 96.62 176 PHE A O 1
ATOM 1458 N N . ASP A 1 177 ? -10.537 3.173 -3.517 1.00 95.75 177 ASP A N 1
ATOM 1459 C CA . ASP A 1 177 ? -11.267 3.837 -2.441 1.00 95.75 177 ASP A CA 1
ATOM 1460 C C . ASP A 1 177 ? -11.929 5.140 -2.904 1.00 95.75 177 ASP A C 1
ATOM 1462 O O . ASP A 1 177 ? -13.097 5.408 -2.602 1.00 95.75 177 ASP A O 1
ATOM 1466 N N . HIS A 1 178 ? -11.200 5.952 -3.668 1.00 96.94 178 HIS A N 1
ATOM 1467 C CA . HIS A 1 178 ? -11.745 7.184 -4.228 1.00 96.94 178 HIS A CA 1
ATOM 1468 C C . HIS A 1 178 ? -12.700 6.911 -5.399 1.00 96.94 178 HIS A C 1
ATOM 1470 O O . HIS A 1 178 ? -13.735 7.565 -5.489 1.00 96.94 178 HIS A O 1
ATOM 1476 N N . ALA A 1 179 ? -12.416 5.925 -6.257 1.00 96.88 179 ALA A N 1
ATOM 1477 C CA . ALA A 1 179 ? -13.289 5.558 -7.377 1.00 96.88 179 ALA A CA 1
ATOM 1478 C C . ALA A 1 179 ? -14.660 5.036 -6.915 1.00 96.88 179 ALA A C 1
ATOM 1480 O O . ALA A 1 179 ? -15.682 5.337 -7.527 1.00 96.88 179 ALA A O 1
ATOM 1481 N N . LEU A 1 180 ? -14.703 4.298 -5.802 1.00 95.94 180 LEU A N 1
ATOM 1482 C CA . LEU A 1 180 ? -15.944 3.839 -5.173 1.00 95.94 180 LEU A CA 1
ATOM 1483 C C . LEU A 1 180 ? -16.791 5.000 -4.629 1.00 95.94 180 LEU A C 1
ATOM 1485 O O . LEU A 1 180 ? -18.013 4.889 -4.565 1.00 95.94 180 LEU A O 1
ATOM 1489 N N . ARG A 1 181 ? -16.153 6.111 -4.244 1.00 95.81 181 ARG A N 1
ATOM 1490 C CA . ARG A 1 181 ? -16.810 7.319 -3.715 1.00 95.81 181 ARG A CA 1
ATOM 1491 C C . ARG A 1 181 ? -17.208 8.312 -4.809 1.00 95.81 181 ARG A C 1
ATOM 1493 O O . ARG A 1 181 ? -18.159 9.061 -4.613 1.00 95.81 181 ARG A O 1
ATOM 1500 N N . ASP A 1 182 ? -16.543 8.269 -5.962 1.00 96.31 182 ASP A N 1
ATOM 1501 C CA . ASP A 1 182 ? -16.937 8.968 -7.188 1.00 96.31 182 ASP A CA 1
ATOM 1502 C C . ASP A 1 182 ? -17.059 7.983 -8.368 1.00 96.31 182 ASP A C 1
ATOM 1504 O O . ASP A 1 182 ? -16.181 7.917 -9.240 1.00 96.31 182 ASP A O 1
ATOM 1508 N N . PRO A 1 183 ? -18.159 7.205 -8.433 1.00 96.69 183 PRO A N 1
ATOM 1509 C CA . PRO A 1 183 ? -18.337 6.187 -9.467 1.00 96.69 183 PRO A CA 1
ATOM 1510 C C . PRO A 1 183 ? -18.382 6.743 -10.896 1.00 96.69 183 PRO A C 1
ATOM 1512 O O . PRO A 1 183 ? -18.191 5.992 -11.852 1.00 96.69 183 PRO A O 1
ATOM 1515 N N . SER A 1 184 ? -18.635 8.046 -11.053 1.00 98.00 184 SER A N 1
ATOM 1516 C CA . SER A 1 184 ? -18.705 8.717 -12.354 1.00 98.00 184 SER A CA 1
ATOM 1517 C C . SER A 1 184 ? -17.328 8.995 -12.966 1.00 98.00 184 SER A C 1
ATOM 1519 O O . SER A 1 184 ? -17.204 9.230 -14.170 1.00 98.00 184 SER A O 1
ATOM 1521 N N . ASN A 1 185 ? -16.264 8.911 -12.164 1.00 97.50 185 ASN A N 1
ATOM 1522 C CA . ASN A 1 185 ? -14.904 9.175 -12.602 1.00 97.50 185 ASN A CA 1
ATOM 1523 C C . ASN A 1 185 ? -14.275 7.958 -13.296 1.00 97.50 185 ASN A C 1
ATOM 1525 O O . ASN A 1 185 ? -13.484 7.200 -12.728 1.00 97.50 185 ASN A O 1
ATOM 1529 N N . HIS A 1 186 ? -14.612 7.774 -14.571 1.00 97.19 186 HIS A N 1
ATOM 1530 C CA . HIS A 1 186 ? -14.108 6.660 -15.382 1.00 97.19 186 HIS A CA 1
ATOM 1531 C C . HIS A 1 186 ? -12.581 6.642 -15.531 1.00 97.19 186 HIS A C 1
ATOM 1533 O O . HIS A 1 186 ? -11.982 5.572 -15.670 1.00 97.19 186 HIS A O 1
ATOM 1539 N N . TRP A 1 187 ? -11.934 7.811 -15.501 1.00 96.88 187 TRP A N 1
ATOM 1540 C CA . TRP A 1 187 ? -10.476 7.893 -15.550 1.00 96.88 187 TRP A CA 1
ATOM 1541 C C . TRP A 1 187 ? -9.845 7.273 -14.300 1.00 96.88 187 TRP A C 1
ATOM 1543 O O . TRP A 1 187 ? -8.902 6.488 -14.423 1.00 96.88 187 TRP A O 1
ATOM 1553 N N . LEU A 1 188 ? -10.398 7.557 -13.119 1.00 97.69 188 LEU A N 1
ATOM 1554 C CA . LEU A 1 188 ? -9.896 7.018 -11.861 1.00 97.69 188 LEU A CA 1
ATOM 1555 C C . LEU A 1 188 ? -10.095 5.501 -11.775 1.00 97.69 188 LEU A C 1
ATOM 1557 O O . LEU A 1 188 ? -9.163 4.789 -11.409 1.00 97.69 188 LEU A O 1
ATOM 1561 N N . TRP A 1 189 ? -11.251 4.991 -12.215 1.00 97.25 189 TRP A N 1
ATOM 1562 C CA . TRP A 1 189 ? -11.487 3.547 -12.345 1.00 97.25 189 TRP A CA 1
ATOM 1563 C C . TRP A 1 189 ? -10.461 2.864 -13.244 1.00 97.25 189 TRP A C 1
ATOM 1565 O O . TRP A 1 189 ? -9.901 1.827 -12.885 1.00 97.25 189 TRP A O 1
ATOM 1575 N N . ARG A 1 190 ? -10.178 3.457 -14.409 1.00 96.81 190 ARG A N 1
ATOM 1576 C CA . ARG A 1 190 ? -9.160 2.940 -15.325 1.00 96.81 190 ARG A CA 1
ATOM 1577 C C . ARG A 1 190 ? -7.777 2.947 -14.680 1.00 96.81 190 ARG A C 1
ATOM 1579 O O . ARG A 1 190 ? -7.045 1.973 -14.831 1.00 96.81 190 ARG A O 1
ATOM 1586 N N . LEU A 1 191 ? -7.411 4.025 -13.991 1.00 96.94 191 LEU A N 1
ATOM 1587 C CA . LEU A 1 191 ? -6.118 4.133 -13.323 1.00 96.94 191 LEU A CA 1
ATOM 1588 C C . LEU A 1 191 ? -5.979 3.098 -12.195 1.00 96.94 191 LEU A C 1
ATOM 1590 O O . LEU A 1 191 ? -4.944 2.441 -12.114 1.00 96.94 191 LEU A O 1
ATOM 1594 N N . ALA A 1 192 ? -7.024 2.902 -11.386 1.00 96.06 192 ALA A N 1
ATOM 1595 C CA . ALA A 1 192 ? -7.061 1.905 -10.318 1.00 96.06 192 ALA A CA 1
ATOM 1596 C C . ALA A 1 192 ? -6.927 0.473 -10.867 1.00 96.06 192 ALA A C 1
ATOM 1598 O O . ALA A 1 192 ? -6.077 -0.293 -10.412 1.00 96.06 192 ALA A O 1
ATOM 1599 N N . ALA A 1 193 ? -7.688 0.143 -11.917 1.00 95.06 193 ALA A N 1
ATOM 1600 C CA . ALA A 1 193 ? -7.605 -1.150 -12.597 1.00 95.06 193 ALA A CA 1
ATOM 1601 C C . ALA A 1 193 ? -6.225 -1.389 -13.228 1.00 95.06 193 ALA A C 1
ATOM 1603 O O . ALA A 1 193 ? -5.681 -2.487 -13.130 1.00 95.06 193 ALA A O 1
ATOM 1604 N N . CYS A 1 194 ? -5.637 -0.355 -13.836 1.00 95.69 194 CYS A N 1
ATOM 1605 C CA . CYS A 1 194 ? -4.261 -0.386 -14.317 1.00 95.69 194 CYS A CA 1
ATOM 1606 C C . CYS A 1 194 ? -3.283 -0.707 -13.173 1.00 95.69 194 CYS A C 1
ATOM 1608 O O . CYS A 1 194 ? -2.484 -1.633 -13.299 1.00 95.69 194 CYS A O 1
ATOM 1610 N N . ALA A 1 195 ? -3.348 0.036 -12.061 1.00 94.38 195 ALA A N 1
ATOM 1611 C CA . ALA A 1 195 ? -2.447 -0.121 -10.917 1.00 94.38 195 ALA A CA 1
ATOM 1612 C C . ALA A 1 195 ? -2.509 -1.531 -10.313 1.00 94.38 195 ALA A C 1
ATOM 1614 O O . ALA A 1 195 ? -1.465 -2.152 -10.130 1.00 94.38 195 ALA A O 1
ATOM 1615 N N . GLY A 1 196 ? -3.712 -2.061 -10.072 1.00 91.62 196 GLY A N 1
ATOM 1616 C CA . GLY A 1 196 ? -3.879 -3.407 -9.513 1.00 91.62 196 GLY A CA 1
ATOM 1617 C C . GLY A 1 196 ? -3.562 -4.523 -10.515 1.00 91.62 196 GLY A C 1
ATOM 1618 O O . GLY A 1 196 ? -2.950 -5.530 -10.168 1.00 91.62 196 GLY A O 1
ATOM 1619 N N . GLY A 1 197 ? -3.935 -4.348 -11.787 1.00 91.19 197 GLY A N 1
ATOM 1620 C CA . GLY A 1 197 ? -3.754 -5.368 -12.823 1.00 91.19 197 GLY A CA 1
ATOM 1621 C C . GLY A 1 197 ? -2.324 -5.478 -13.358 1.00 91.19 197 GLY A C 1
ATOM 1622 O O . GLY A 1 197 ? -1.910 -6.560 -13.778 1.00 91.19 197 GLY A O 1
ATOM 1623 N N . GLY A 1 198 ? -1.552 -4.387 -13.336 1.00 90.38 198 GLY A N 1
ATOM 1624 C CA . GLY A 1 198 ? -0.199 -4.329 -13.894 1.00 90.38 198 GLY A CA 1
ATOM 1625 C C . GLY A 1 198 ? 0.749 -5.375 -13.301 1.00 90.38 198 GLY A C 1
ATOM 1626 O O . GLY A 1 198 ? 1.502 -6.018 -14.039 1.00 90.38 198 GLY A O 1
ATOM 1627 N N . SER A 1 199 ? 0.649 -5.643 -11.995 1.00 90.31 199 SER A N 1
ATOM 1628 C CA . SER A 1 199 ? 1.484 -6.638 -11.310 1.00 90.31 199 SER A CA 1
ATOM 1629 C C . SER A 1 199 ? 1.321 -8.051 -11.863 1.00 90.31 199 SER A C 1
ATOM 1631 O O . SER A 1 199 ? 2.298 -8.793 -11.894 1.00 90.31 199 SER A O 1
ATOM 1633 N N . LEU A 1 200 ? 0.165 -8.414 -12.429 1.00 92.81 200 LEU A N 1
ATOM 1634 C CA . LEU A 1 200 ? -0.034 -9.737 -13.039 1.00 92.81 200 LEU A CA 1
ATOM 1635 C C . LEU A 1 200 ? 0.965 -10.028 -14.170 1.00 92.81 200 LEU A C 1
ATOM 1637 O O . LEU A 1 200 ? 1.295 -11.186 -14.426 1.00 92.81 200 LEU A O 1
ATOM 1641 N N . THR A 1 201 ? 1.510 -8.993 -14.816 1.00 92.88 201 THR A N 1
ATOM 1642 C CA . THR A 1 201 ? 2.512 -9.144 -15.884 1.00 92.88 201 THR A CA 1
ATOM 1643 C C . THR A 1 201 ? 3.846 -9.723 -15.393 1.00 92.88 201 THR A C 1
ATOM 1645 O O . THR A 1 201 ? 4.605 -10.280 -16.196 1.00 92.88 201 THR A O 1
ATOM 1648 N N . ASN A 1 202 ? 4.120 -9.662 -14.087 1.00 95.19 202 ASN A N 1
ATOM 1649 C CA . ASN A 1 202 ? 5.327 -10.198 -13.458 1.00 95.19 202 ASN A CA 1
ATOM 1650 C C . ASN A 1 202 ? 5.178 -11.649 -12.963 1.00 95.19 202 ASN A C 1
ATOM 1652 O O . ASN A 1 202 ? 6.154 -12.236 -12.491 1.00 95.19 202 ASN A O 1
ATOM 1656 N N . ILE A 1 203 ? 4.004 -12.263 -13.140 1.00 95.44 203 ILE A N 1
ATOM 1657 C CA . ILE A 1 203 ? 3.784 -13.695 -12.904 1.00 95.44 203 ILE A CA 1
ATOM 1658 C C . ILE A 1 203 ? 4.145 -14.477 -14.175 1.00 95.44 203 ILE A C 1
ATOM 1660 O O . ILE A 1 203 ? 3.718 -14.147 -15.284 1.00 95.44 203 ILE A O 1
ATOM 1664 N N . ARG A 1 204 ? 4.959 -15.525 -14.034 1.00 94.06 204 ARG A N 1
ATOM 1665 C CA . ARG A 1 204 ? 5.325 -16.432 -15.132 1.00 94.06 204 ARG A CA 1
ATOM 1666 C C . ARG A 1 204 ? 4.266 -17.514 -15.322 1.00 94.06 204 ARG A C 1
ATOM 1668 O O . ARG A 1 204 ? 3.443 -17.773 -14.453 1.00 94.06 204 ARG A O 1
ATOM 1675 N N . LYS A 1 205 ? 4.314 -18.191 -16.472 1.00 93.56 205 LYS A N 1
ATOM 1676 C CA . LYS A 1 205 ? 3.363 -19.263 -16.819 1.00 93.56 205 LYS A CA 1
ATOM 1677 C C . LYS A 1 205 ? 3.380 -20.442 -15.840 1.00 93.56 205 LYS A C 1
ATOM 1679 O O . LYS A 1 205 ? 2.380 -21.135 -15.728 1.00 93.56 205 LYS A O 1
ATOM 1684 N N . ASP A 1 206 ? 4.499 -20.668 -15.159 1.00 95.50 206 ASP A N 1
ATOM 1685 C CA . ASP A 1 206 ? 4.661 -21.711 -14.140 1.00 95.50 206 ASP A CA 1
ATOM 1686 C C . ASP A 1 206 ? 4.192 -21.273 -12.737 1.00 95.50 206 ASP A C 1
ATOM 1688 O O . ASP A 1 206 ? 4.322 -22.033 -11.782 1.00 95.50 206 ASP A O 1
ATOM 1692 N N . GLY A 1 207 ? 3.658 -20.054 -12.603 1.00 94.38 207 GLY A N 1
ATOM 1693 C CA . GLY A 1 207 ? 3.214 -19.470 -11.339 1.00 94.38 207 GLY A CA 1
ATOM 1694 C C . GLY A 1 207 ? 4.316 -18.769 -10.541 1.00 94.38 207 GLY A C 1
ATOM 1695 O O . GLY A 1 207 ? 4.017 -18.138 -9.530 1.00 94.38 207 GLY A O 1
ATOM 1696 N N . SER A 1 208 ? 5.579 -18.823 -10.976 1.00 94.56 208 SER A N 1
ATOM 1697 C CA . SER A 1 208 ? 6.664 -18.125 -10.284 1.00 94.56 208 SER A CA 1
ATOM 1698 C C . SER A 1 208 ? 6.634 -16.613 -10.547 1.00 94.56 208 SER A C 1
ATOM 1700 O O . SER A 1 208 ? 6.400 -16.138 -11.662 1.00 94.56 208 SER A O 1
ATOM 1702 N N . ALA A 1 209 ? 6.889 -15.833 -9.501 1.00 95.44 209 ALA A N 1
ATOM 1703 C CA . ALA A 1 209 ? 6.795 -14.378 -9.518 1.00 95.44 209 ALA A CA 1
ATOM 1704 C C . ALA A 1 209 ? 8.138 -13.680 -9.776 1.00 95.44 209 ALA A C 1
ATOM 1706 O O . ALA A 1 209 ? 9.211 -14.256 -9.595 1.00 95.44 209 ALA A O 1
ATOM 1707 N N . SER A 1 210 ? 8.081 -12.426 -10.213 1.00 95.94 210 SER A N 1
ATOM 1708 C CA . SER A 1 210 ? 9.217 -11.506 -10.291 1.00 95.94 210 SER A CA 1
ATOM 1709 C C . SER A 1 210 ? 8.893 -10.240 -9.511 1.00 95.94 210 SER A C 1
ATOM 1711 O O . SER A 1 210 ? 7.771 -9.755 -9.603 1.00 95.94 210 SER A O 1
ATOM 1713 N N . MET A 1 211 ? 9.861 -9.681 -8.792 1.00 95.12 211 MET A N 1
ATOM 1714 C CA . MET A 1 211 ? 9.694 -8.408 -8.084 1.00 95.12 211 MET A CA 1
ATOM 1715 C C . MET A 1 211 ? 9.419 -7.221 -9.011 1.00 95.12 211 MET A C 1
ATOM 1717 O O . MET A 1 211 ? 8.873 -6.205 -8.584 1.00 95.12 211 MET A O 1
ATOM 1721 N N . GLY A 1 212 ? 9.790 -7.344 -10.285 1.00 95.56 212 GLY A N 1
ATOM 1722 C CA . GLY A 1 212 ? 9.685 -6.273 -11.257 1.00 95.56 212 GLY A CA 1
ATOM 1723 C C . GLY A 1 212 ? 10.251 -6.670 -12.614 1.00 95.56 212 GLY A C 1
ATOM 1724 O O . GLY A 1 212 ? 11.073 -7.581 -12.733 1.00 95.56 212 GLY A O 1
ATOM 1725 N N . TRP A 1 213 ? 9.841 -5.943 -13.647 1.00 95.75 213 TRP A N 1
ATOM 1726 C CA . TRP A 1 213 ? 10.465 -6.023 -14.962 1.00 95.75 213 TRP A CA 1
ATOM 1727 C C . TRP A 1 213 ? 11.506 -4.913 -15.119 1.00 95.75 213 TRP A C 1
ATOM 1729 O O . TRP A 1 213 ? 11.215 -3.743 -14.855 1.00 95.75 213 TRP A O 1
ATOM 1739 N N . HIS A 1 214 ? 12.711 -5.287 -15.551 1.00 96.19 214 HIS A N 1
ATOM 1740 C CA . HIS A 1 214 ? 13.823 -4.376 -15.806 1.00 96.19 214 HIS A CA 1
ATOM 1741 C C . HIS A 1 214 ? 13.478 -3.424 -16.950 1.00 96.19 214 HIS A C 1
ATOM 1743 O O . HIS A 1 214 ? 13.269 -3.844 -18.091 1.00 96.19 214 HIS A O 1
ATOM 1749 N N . GLY A 1 215 ? 13.362 -2.136 -16.631 1.00 94.31 215 GLY A N 1
ATOM 1750 C CA . GLY A 1 215 ? 13.039 -1.084 -17.589 1.00 94.31 215 GLY A CA 1
ATOM 1751 C C . GLY A 1 215 ? 14.234 -0.581 -18.401 1.00 94.31 215 GLY A C 1
ATOM 1752 O O . GLY A 1 215 ? 14.021 0.257 -19.276 1.00 94.31 215 GLY A O 1
ATOM 1753 N N . ASP A 1 216 ? 15.454 -1.046 -18.111 1.00 93.75 216 ASP A N 1
ATOM 1754 C CA . ASP A 1 216 ? 16.645 -0.786 -18.924 1.00 93.75 216 ASP A CA 1
ATOM 1755 C C . ASP A 1 216 ? 16.465 -1.372 -20.346 1.00 93.75 216 ASP A C 1
ATOM 1757 O O . ASP A 1 216 ? 16.258 -2.587 -20.473 1.00 93.75 216 ASP A O 1
ATOM 1761 N N . PRO A 1 217 ? 16.531 -0.541 -21.411 1.00 92.75 217 PRO A N 1
ATOM 1762 C CA . PRO A 1 217 ? 16.427 -0.985 -22.802 1.00 92.75 217 PRO A CA 1
ATOM 1763 C C . PRO A 1 217 ? 17.429 -2.075 -23.202 1.00 92.75 217 PRO A C 1
ATOM 1765 O O . PRO A 1 217 ? 17.109 -2.884 -24.071 1.00 92.75 217 PRO A O 1
ATOM 1768 N N . ASP A 1 218 ? 18.595 -2.132 -22.553 1.00 94.19 218 ASP A N 1
ATOM 1769 C CA . ASP A 1 218 ? 19.632 -3.131 -22.834 1.00 94.19 218 ASP A CA 1
ATOM 1770 C C . ASP A 1 218 ? 19.386 -4.467 -22.109 1.00 94.19 218 ASP A C 1
ATOM 1772 O O . ASP A 1 218 ? 20.149 -5.424 -22.285 1.00 94.19 218 ASP A O 1
ATOM 1776 N N . LEU A 1 219 ? 18.363 -4.544 -21.248 1.00 94.38 219 LEU A N 1
ATOM 1777 C CA . LEU A 1 219 ? 18.059 -5.720 -20.434 1.00 94.38 219 LEU A CA 1
ATOM 1778 C C . LEU A 1 219 ? 16.669 -6.288 -20.731 1.00 94.38 219 LEU A C 1
ATOM 1780 O O . LEU A 1 219 ? 16.577 -7.440 -21.139 1.00 94.38 219 LEU A O 1
ATOM 1784 N N . LEU A 1 220 ? 15.607 -5.500 -20.526 1.00 94.50 220 LEU A N 1
ATOM 1785 C CA . LEU A 1 220 ? 14.204 -5.852 -20.803 1.00 94.50 220 LEU A CA 1
ATOM 1786 C C . LEU A 1 220 ? 13.823 -7.309 -20.465 1.00 94.50 220 LEU A C 1
ATOM 1788 O O . LEU A 1 220 ? 13.327 -8.057 -21.311 1.00 94.50 220 LEU A O 1
ATOM 1792 N N . VAL A 1 221 ? 14.021 -7.714 -19.210 1.00 95.44 221 VAL A N 1
ATOM 1793 C CA . VAL A 1 221 ? 13.586 -9.022 -18.694 1.00 95.44 221 VAL A CA 1
ATOM 1794 C C . VAL A 1 221 ? 12.927 -8.890 -17.324 1.00 95.44 221 VAL A C 1
ATOM 1796 O O . VAL A 1 221 ? 13.083 -7.890 -16.631 1.00 95.44 221 VAL A O 1
ATOM 1799 N N . ARG A 1 222 ? 12.196 -9.924 -16.899 1.00 95.69 222 ARG A N 1
ATOM 1800 C CA . ARG A 1 222 ? 11.765 -10.067 -15.499 1.00 95.69 222 ARG A CA 1
ATOM 1801 C C . ARG A 1 222 ? 12.966 -10.389 -14.617 1.00 95.69 222 ARG A C 1
ATOM 1803 O O . ARG A 1 222 ? 13.716 -11.307 -14.957 1.00 95.69 222 ARG A O 1
ATOM 1810 N N . ASP A 1 223 ? 13.083 -9.736 -13.465 1.00 96.50 223 ASP A N 1
ATOM 1811 C CA . ASP A 1 223 ? 14.106 -10.093 -12.479 1.00 96.50 223 ASP A CA 1
ATOM 1812 C C . ASP A 1 223 ? 13.910 -11.531 -11.976 1.00 96.50 223 ASP A C 1
ATOM 1814 O O . ASP A 1 223 ? 12.788 -12.058 -11.918 1.00 96.50 223 ASP A O 1
ATOM 1818 N N . GLY A 1 224 ? 15.018 -12.190 -11.643 1.00 96.00 224 GLY A N 1
ATOM 1819 C CA . GLY A 1 224 ? 15.020 -13.590 -11.232 1.00 96.00 224 GLY A CA 1
ATOM 1820 C C . GLY A 1 224 ? 14.502 -13.853 -9.817 1.00 96.00 224 GLY A C 1
ATOM 1821 O O . GLY A 1 224 ? 14.262 -15.018 -9.504 1.00 96.00 224 GLY A O 1
ATOM 1822 N N . TYR A 1 225 ? 14.335 -12.831 -8.976 1.00 96.62 225 TYR A N 1
ATOM 1823 C CA . TYR A 1 225 ? 13.763 -12.948 -7.636 1.00 96.62 225 TYR A CA 1
ATOM 1824 C C . TYR A 1 225 ? 12.325 -12.442 -7.585 1.00 96.62 225 TYR A C 1
ATOM 1826 O O . TYR A 1 225 ? 11.940 -11.510 -8.286 1.00 96.62 225 TYR A O 1
ATOM 1834 N N . SER A 1 226 ? 11.516 -13.072 -6.730 1.00 95.19 226 SER A N 1
ATOM 1835 C CA . SER A 1 226 ? 10.182 -12.581 -6.380 1.00 95.19 226 SER A CA 1
ATOM 1836 C C . SER A 1 226 ? 10.233 -11.492 -5.310 1.00 95.19 226 SER A C 1
ATOM 1838 O O . SER A 1 226 ? 9.359 -10.642 -5.294 1.00 95.19 226 SER A O 1
ATOM 1840 N N . ALA A 1 227 ? 11.229 -11.530 -4.418 1.00 94.44 227 ALA A N 1
ATOM 1841 C CA . ALA A 1 227 ? 11.398 -10.609 -3.294 1.00 94.44 227 ALA A CA 1
ATOM 1842 C C . ALA A 1 227 ? 10.070 -10.251 -2.583 1.00 94.44 227 ALA A C 1
ATOM 1844 O O . ALA A 1 227 ? 9.350 -11.138 -2.124 1.00 94.44 227 ALA A O 1
ATOM 1845 N N . ASP A 1 228 ? 9.751 -8.963 -2.522 1.00 92.06 228 ASP A N 1
ATOM 1846 C CA . ASP A 1 228 ? 8.590 -8.325 -1.896 1.00 92.06 228 ASP A CA 1
ATOM 1847 C C . ASP A 1 228 ? 7.324 -8.313 -2.776 1.00 92.06 228 ASP A C 1
ATOM 1849 O O . ASP A 1 228 ? 6.289 -7.785 -2.373 1.00 92.06 228 ASP A O 1
ATOM 1853 N N . PHE A 1 229 ? 7.352 -8.950 -3.951 1.00 93.94 229 PHE A N 1
ATOM 1854 C CA . PHE A 1 229 ? 6.252 -8.932 -4.920 1.00 93.94 229 PHE A CA 1
ATOM 1855 C C . PHE A 1 229 ? 4.886 -9.317 -4.345 1.00 93.94 229 PHE A C 1
ATOM 1857 O O . PHE A 1 229 ? 3.865 -8.766 -4.753 1.00 93.94 229 PHE A O 1
ATOM 1864 N N . GLY A 1 230 ? 4.863 -10.250 -3.387 1.00 92.75 230 GLY A N 1
ATOM 1865 C CA . GLY A 1 230 ? 3.632 -10.730 -2.754 1.00 92.75 230 GLY A CA 1
ATOM 1866 C C . GLY A 1 230 ? 2.809 -9.620 -2.094 1.00 92.75 230 GLY A C 1
ATOM 1867 O O . GLY A 1 230 ? 1.587 -9.720 -2.039 1.00 92.75 230 GLY A O 1
ATOM 1868 N N . VAL A 1 231 ? 3.456 -8.534 -1.665 1.00 92.38 231 VAL A N 1
ATOM 1869 C CA . VAL A 1 231 ? 2.792 -7.367 -1.071 1.00 92.38 231 VAL A CA 1
ATOM 1870 C C . VAL A 1 231 ? 1.852 -6.678 -2.071 1.00 92.38 231 VAL A C 1
ATOM 1872 O O . VAL A 1 231 ? 0.855 -6.089 -1.675 1.00 92.38 231 VAL A O 1
ATOM 1875 N N . GLY A 1 232 ? 2.110 -6.801 -3.375 1.00 91.56 232 GLY A N 1
ATOM 1876 C CA . GLY A 1 232 ? 1.295 -6.192 -4.429 1.00 91.56 232 GLY A CA 1
ATOM 1877 C C . GLY A 1 232 ? -0.076 -6.846 -4.625 1.00 91.56 232 GLY A C 1
ATOM 1878 O O . GLY A 1 232 ? -0.864 -6.350 -5.418 1.00 91.56 232 GLY A O 1
ATOM 1879 N N . PHE A 1 233 ? -0.363 -7.945 -3.922 1.00 91.31 233 PHE A N 1
ATOM 1880 C CA . PHE A 1 233 ? -1.666 -8.627 -3.934 1.00 91.31 233 PHE A CA 1
ATOM 1881 C C . PHE A 1 233 ? -2.498 -8.329 -2.685 1.00 91.31 233 PHE A C 1
ATOM 1883 O O . PHE A 1 233 ? -3.482 -9.016 -2.418 1.00 91.31 233 PHE A O 1
ATOM 1890 N N . TYR A 1 234 ? -2.068 -7.355 -1.889 1.00 89.81 234 TYR A N 1
ATOM 1891 C CA . TYR A 1 234 ? -2.834 -6.853 -0.766 1.00 89.81 234 TYR A CA 1
ATOM 1892 C C . TYR A 1 234 ? -3.850 -5.799 -1.238 1.00 89.81 234 TYR A C 1
ATOM 1894 O O . TYR A 1 234 ? -3.470 -4.884 -1.973 1.00 89.81 234 TYR A O 1
ATOM 1902 N N . GLY A 1 235 ? -5.101 -5.911 -0.772 1.00 72.25 235 GLY A N 1
ATOM 1903 C CA . GLY A 1 235 ? -6.221 -5.034 -1.144 1.00 72.25 235 GLY A CA 1
ATOM 1904 C C . GLY A 1 235 ? -7.337 -5.783 -1.851 1.00 72.25 235 GLY A C 1
ATOM 1905 O O . GLY A 1 235 ? -7.151 -6.116 -3.041 1.00 72.25 235 GLY A O 1
#

InterPro domains:
  IPR043750 Protein of unknown function DUF5695 [PF18951] (4-235)

Foldseek 3Di:
DDDDDPDDPDDDVVVVLVVLLVVLVCCCQAQAPLPPCDHHPHGNFSLAAAALLLVLVVSLVVCVVVVVVVSNVVSVVSVVVSLVSCVPDPANQGGPDNPHRRRLLNNLSVCVVVVVVVNNVRSLVVLVVFQDLPPDLQRQLFGFDWDVCVPFFPDDPGTFGFGLALSSLSSLNSLVVVCVVVVVPVVSVSSSCSSLVSLVVQQDPVRDGARGATPPPVGGGGTPDRGPSVSSNRD

Sequence (235 aa):
RYYSPGLTQKRDWRWYLNRAYRTSMALWRHGGDPWTKRQGNGVGTAQWGVMVGSVFELVLSDLWRENWREEATELQTTVERRMAVWLKMPFPYGSEFAWDSTGHEEIATWMLKFGRFEEAAQTKDAVTGFVSASPHWAYCGSARRWWDFTINGKIGRGNERVMHHYASALNSVPLFDHALRDPSNHWLWRLAACAGGGSLTNIRKDGSASMGWHGDPDLLVRDGYSADFGVGFYG

Organism: Chrysotila carterae (NCBI:txid13221)